Protein AF-A0A7C7YKY5-F1 (afdb_monomer_lite)

Secondary structure (DSSP, 8-state):
--HHHHHHHHHHHHHHHHHHHHHHHHHTSSPPP--HHHHHHHTT-S-HHHHHHHHHHHGGG--TTTHHHHHHHHHHHTTT--HHHHHHHHHHHHTT-HHHHHHHHHTS-HHHHHHHHHHHHHHHHTT-HHHHHHHHHT---HHHHHHHHHHHHHHHHHSS-HHHHHHHHHH-S-HHHHHHHHHHHHHHHHTT-HHHHHHHHHHS-TT-GGGHHHHHHHHHHHHHHHH-HHHHHHHHHHTTTSTTHHHHHHHHHHHHHHH-HHHHHHHHHTSPSSHHHHHHHHHHHHHHHHH-HHHHTT-

Structure (mmCIF, N/CA/C/O backbone):
data_AF-A0A7C7YKY5-F1
#
_entry.id   AF-A0A7C7YKY5-F1
#
loop_
_atom_site.group_PDB
_atom_site.id
_atom_site.type_symbol
_atom_site.label_atom_id
_atom_site.label_alt_id
_atom_site.label_comp_id
_atom_site.label_asym_id
_atom_site.label_entity_id
_atom_site.label_seq_id
_atom_site.pdbx_PDB_ins_code
_atom_site.Cartn_x
_atom_site.Cartn_y
_atom_site.Cartn_z
_atom_site.occupancy
_atom_site.B_iso_or_equiv
_atom_site.auth_seq_id
_atom_site.auth_comp_id
_atom_site.auth_asym_id
_atom_site.auth_atom_id
_atom_site.pdbx_PDB_model_num
ATOM 1 N N . MET A 1 1 ? 37.045 52.764 5.146 1.00 47.84 1 MET A N 1
ATOM 2 C CA . MET A 1 1 ? 35.995 52.468 4.146 1.00 47.84 1 MET A CA 1
ATOM 3 C C . MET A 1 1 ? 34.664 52.925 4.707 1.00 47.84 1 MET A C 1
ATOM 5 O O . MET A 1 1 ? 34.350 52.580 5.839 1.00 47.84 1 MET A O 1
ATOM 9 N N . THR A 1 2 ? 33.932 53.763 3.977 1.00 50.50 2 THR A N 1
ATOM 10 C CA . THR A 1 2 ? 32.627 54.274 4.424 1.00 50.50 2 THR A CA 1
ATOM 11 C C . THR A 1 2 ? 31.539 53.207 4.228 1.00 50.50 2 THR A C 1
ATOM 13 O O . THR A 1 2 ? 31.668 52.372 3.329 1.00 50.50 2 THR A O 1
ATOM 16 N N . PRO A 1 3 ? 30.443 53.221 5.011 1.00 50.12 3 PRO A N 1
ATOM 17 C CA . PRO A 1 3 ? 29.371 52.217 4.930 1.00 50.12 3 PRO A CA 1
ATOM 18 C C . PRO A 1 3 ? 28.739 52.063 3.531 1.00 50.12 3 PRO A C 1
ATOM 20 O O . PRO A 1 3 ? 28.222 50.999 3.202 1.00 50.12 3 PRO A O 1
ATOM 23 N N . ARG A 1 4 ? 28.861 53.070 2.652 1.00 47.34 4 ARG A N 1
ATOM 24 C CA . ARG A 1 4 ? 28.450 52.986 1.237 1.00 47.34 4 ARG A CA 1
ATOM 25 C C . ARG A 1 4 ? 29.333 52.080 0.366 1.00 47.34 4 ARG A C 1
ATOM 27 O O . ARG A 1 4 ? 28.832 51.529 -0.607 1.00 47.34 4 ARG A O 1
ATOM 34 N N . GLN A 1 5 ? 30.612 51.894 0.695 1.00 43.88 5 GLN A N 1
ATOM 35 C CA . GLN A 1 5 ? 31.524 51.040 -0.083 1.00 43.88 5 GLN A CA 1
ATOM 36 C C . GLN A 1 5 ? 31.338 49.544 0.220 1.00 43.88 5 GLN A C 1
ATOM 38 O O . GLN A 1 5 ? 31.562 48.713 -0.654 1.00 43.88 5 GLN A O 1
ATOM 43 N N . ILE A 1 6 ? 30.865 49.203 1.423 1.00 48.03 6 ILE A N 1
ATOM 44 C CA . ILE A 1 6 ? 30.578 47.817 1.829 1.00 48.03 6 ILE A CA 1
ATOM 45 C C . ILE A 1 6 ? 29.295 47.308 1.143 1.00 48.03 6 ILE A C 1
ATOM 47 O O . ILE A 1 6 ? 29.248 46.169 0.687 1.00 48.03 6 ILE A O 1
ATOM 51 N N . GLY A 1 7 ? 28.287 48.174 0.973 1.00 44.78 7 GLY A N 1
ATOM 52 C CA . GLY A 1 7 ? 27.031 47.824 0.297 1.00 44.78 7 GLY A CA 1
ATOM 53 C C . GLY A 1 7 ? 27.193 47.437 -1.181 1.00 44.78 7 GLY A C 1
ATOM 54 O O . GLY A 1 7 ? 26.570 46.477 -1.627 1.00 44.78 7 GLY A O 1
ATOM 55 N N . LEU A 1 8 ? 28.064 48.121 -1.935 1.00 45.78 8 LEU A N 1
ATOM 56 C CA . LEU A 1 8 ? 28.313 47.787 -3.348 1.00 45.78 8 LEU A CA 1
ATOM 57 C C . LEU A 1 8 ? 29.108 46.482 -3.534 1.00 45.78 8 LEU A C 1
ATOM 59 O O . LEU A 1 8 ? 28.855 45.752 -4.491 1.00 45.78 8 LEU A O 1
ATOM 63 N N . LEU A 1 9 ? 30.027 46.158 -2.617 1.00 44.66 9 LEU A N 1
ATOM 64 C CA . LEU A 1 9 ? 30.783 44.898 -2.646 1.00 44.66 9 LEU A CA 1
ATOM 65 C C . LEU A 1 9 ? 29.887 43.684 -2.350 1.00 44.66 9 LEU A C 1
ATOM 67 O O . LEU A 1 9 ? 30.021 42.655 -3.012 1.00 44.66 9 LEU A O 1
ATOM 71 N N . CYS A 1 10 ? 28.924 43.817 -1.431 1.00 42.47 10 CYS A N 1
ATOM 72 C CA . CYS A 1 10 ? 27.963 42.750 -1.137 1.00 42.47 10 CYS A CA 1
ATOM 73 C C . CYS A 1 10 ? 26.987 42.495 -2.300 1.00 42.47 10 CYS A C 1
ATOM 75 O O . CYS A 1 10 ? 26.696 41.341 -2.602 1.00 42.47 10 CYS A O 1
ATOM 77 N N . VAL A 1 11 ? 26.525 43.538 -3.002 1.00 47.88 11 VAL A N 1
ATOM 78 C CA . VAL A 1 11 ? 25.637 43.371 -4.171 1.00 47.88 11 VAL A CA 1
ATOM 79 C C . VAL A 1 11 ? 26.383 42.748 -5.361 1.00 47.88 11 VAL A C 1
ATOM 81 O O . VAL A 1 11 ? 25.837 41.871 -6.028 1.00 47.88 11 VAL A O 1
ATOM 84 N N . GLY A 1 12 ? 27.651 43.114 -5.591 1.00 44.03 12 GLY A N 1
ATOM 85 C CA . GLY A 1 12 ? 28.482 42.508 -6.641 1.00 44.03 12 GLY A CA 1
ATOM 86 C C . GLY A 1 12 ? 28.771 41.015 -6.421 1.00 44.03 12 GLY A C 1
ATOM 87 O O . GLY A 1 12 ? 28.686 40.227 -7.363 1.00 44.03 12 GLY A O 1
ATOM 88 N N . LEU A 1 13 ? 29.041 40.601 -5.177 1.00 42.09 13 LEU A N 1
ATOM 89 C CA . LEU A 1 13 ? 29.269 39.192 -4.818 1.00 42.09 13 LEU A CA 1
ATOM 90 C C . LEU A 1 13 ? 28.000 38.333 -4.934 1.00 42.09 13 LEU A C 1
ATOM 92 O O . LEU A 1 13 ? 28.078 37.188 -5.380 1.00 42.09 13 LEU A O 1
ATOM 96 N N . VAL A 1 14 ? 26.827 38.886 -4.605 1.00 46.75 14 VAL A N 1
ATOM 97 C CA . VAL A 1 14 ? 25.540 38.178 -4.732 1.00 46.75 14 VAL A CA 1
ATOM 98 C C . VAL A 1 14 ? 25.149 37.971 -6.201 1.00 46.75 14 VAL A C 1
ATOM 100 O O . VAL A 1 14 ? 24.659 36.901 -6.554 1.00 46.75 14 VAL A O 1
ATOM 103 N N . VAL A 1 15 ? 25.430 38.932 -7.090 1.00 48.56 15 VAL A N 1
ATOM 104 C CA . VAL A 1 15 ? 25.146 38.789 -8.532 1.00 48.56 15 VAL A CA 1
ATOM 105 C C . VAL A 1 15 ? 26.076 37.765 -9.196 1.00 48.56 15 VAL A C 1
ATOM 107 O O . VAL A 1 15 ? 25.621 36.979 -10.026 1.00 48.56 15 VAL A O 1
ATOM 110 N N . ILE A 1 16 ? 27.349 37.692 -8.788 1.00 48.78 16 ILE A N 1
ATOM 111 C CA . ILE A 1 16 ? 28.286 36.668 -9.283 1.00 48.78 16 ILE A CA 1
ATOM 112 C C . ILE A 1 16 ? 27.897 35.272 -8.768 1.00 48.78 16 ILE A C 1
ATOM 114 O O . ILE A 1 16 ? 27.934 34.315 -9.543 1.00 48.78 16 ILE A O 1
ATOM 118 N N . ALA A 1 17 ? 27.452 35.141 -7.513 1.00 50.72 17 ALA A N 1
ATOM 119 C CA . ALA A 1 17 ? 26.954 33.880 -6.949 1.00 50.72 17 ALA A CA 1
ATOM 120 C C . ALA A 1 17 ? 25.652 33.398 -7.623 1.00 50.72 17 ALA A C 1
ATOM 122 O O . ALA A 1 17 ? 25.467 32.202 -7.838 1.00 50.72 17 ALA A O 1
ATOM 123 N N . PHE A 1 18 ? 24.770 34.319 -8.024 1.00 47.19 18 PHE A N 1
ATOM 124 C CA . PHE A 1 18 ? 23.525 33.981 -8.720 1.00 47.19 18 PHE A CA 1
ATOM 125 C C . PHE A 1 18 ? 23.762 33.614 -10.194 1.00 47.19 18 PHE A C 1
ATOM 127 O O . PHE A 1 18 ? 23.184 32.650 -10.691 1.00 47.19 18 PHE A O 1
ATOM 134 N N . ALA A 1 19 ? 24.670 34.309 -10.886 1.00 50.22 19 ALA A N 1
ATOM 135 C CA . ALA A 1 19 ? 25.049 33.969 -12.258 1.00 50.22 19 ALA A CA 1
ATOM 136 C C . ALA A 1 19 ? 25.820 32.638 -12.332 1.00 50.22 19 ALA A C 1
ATOM 138 O O . ALA A 1 19 ? 25.545 31.816 -13.204 1.00 50.22 19 ALA A O 1
ATOM 139 N N . SER A 1 20 ? 26.727 32.375 -11.384 1.00 48.91 20 SER A N 1
ATOM 140 C CA . SER A 1 20 ? 27.408 31.076 -11.273 1.00 48.91 20 SER A CA 1
ATOM 141 C C . SER A 1 20 ? 26.457 29.958 -10.840 1.00 48.91 20 SER A C 1
ATOM 143 O O . SER A 1 20 ? 26.559 28.864 -11.381 1.00 48.91 20 SER A O 1
ATOM 145 N N . GLY A 1 21 ? 25.471 30.243 -9.981 1.00 44.09 21 GLY A N 1
ATOM 146 C CA . GLY A 1 21 ? 24.379 29.329 -9.628 1.00 44.09 21 GLY A CA 1
ATOM 147 C C . GLY A 1 21 ? 23.454 28.969 -10.798 1.00 44.09 21 GLY A C 1
ATOM 148 O O . GLY A 1 21 ? 23.009 27.832 -10.906 1.00 44.09 21 GLY A O 1
ATOM 149 N N . GLN A 1 22 ? 23.190 29.901 -11.719 1.00 49.78 22 GLN A N 1
ATOM 150 C CA . GLN A 1 22 ? 22.404 29.630 -12.931 1.00 49.78 22 GLN A CA 1
ATOM 151 C C . GLN A 1 22 ? 23.212 28.908 -14.019 1.00 49.78 22 GLN A C 1
ATOM 153 O O . GLN A 1 22 ? 22.650 28.099 -14.759 1.00 49.78 22 GLN A O 1
ATOM 158 N N . TYR A 1 23 ? 24.525 29.145 -14.101 1.00 41.28 23 TYR A N 1
ATOM 159 C CA . TYR A 1 23 ? 25.419 28.372 -14.967 1.00 41.28 23 TYR A CA 1
ATOM 160 C C . TYR A 1 23 ? 25.624 26.942 -14.453 1.00 41.28 23 TYR A C 1
ATOM 162 O O . TYR A 1 23 ? 25.563 26.005 -15.246 1.00 41.28 23 TYR A O 1
ATOM 170 N N . THR A 1 24 ? 25.782 26.738 -13.141 1.00 44.25 24 THR A N 1
ATOM 171 C CA . THR A 1 24 ? 25.827 25.392 -12.552 1.00 44.25 24 THR A CA 1
ATOM 172 C C . THR A 1 24 ? 24.470 24.697 -12.640 1.00 44.25 24 THR A C 1
ATOM 174 O O . THR A 1 24 ? 24.427 23.537 -13.031 1.00 44.25 24 THR A O 1
ATOM 177 N N . ALA A 1 25 ? 23.349 25.394 -12.422 1.00 41.09 25 ALA A N 1
ATOM 178 C CA . ALA A 1 25 ? 22.012 24.825 -12.620 1.00 41.09 25 ALA A CA 1
ATOM 179 C C . ALA A 1 25 ? 21.739 24.421 -14.083 1.00 41.09 25 ALA A C 1
ATOM 181 O O . ALA A 1 25 ? 21.104 23.395 -14.322 1.00 41.09 25 ALA A O 1
ATOM 182 N N . ARG A 1 26 ? 22.261 25.165 -15.071 1.00 38.22 26 ARG A N 1
ATOM 183 C CA . ARG A 1 26 ? 22.199 24.756 -16.486 1.00 38.22 26 ARG A CA 1
ATOM 184 C C . ARG A 1 26 ? 23.118 23.573 -16.801 1.00 38.22 26 ARG A C 1
ATOM 186 O O . ARG A 1 26 ? 22.707 22.701 -17.560 1.00 38.22 26 ARG A O 1
ATOM 193 N N . LEU A 1 27 ? 24.290 23.473 -16.174 1.00 38.59 27 LEU A N 1
ATOM 194 C CA . LEU A 1 27 ? 25.183 22.310 -16.307 1.00 38.59 27 LEU A CA 1
ATOM 195 C C . LEU A 1 27 ? 24.617 21.037 -15.651 1.00 38.59 27 LEU A C 1
ATOM 197 O O . LEU A 1 27 ? 24.873 19.942 -16.136 1.00 38.59 27 LEU A O 1
ATOM 201 N N . PHE A 1 28 ? 23.782 21.163 -14.615 1.00 42.22 28 PHE A N 1
ATOM 202 C CA . PHE A 1 28 ? 23.031 20.037 -14.041 1.00 42.22 28 PHE A CA 1
ATOM 203 C C . PHE A 1 28 ? 21.771 19.655 -14.840 1.00 42.22 28 PHE A C 1
ATOM 205 O O . PHE A 1 28 ? 21.169 18.617 -14.567 1.00 42.22 28 PHE A O 1
ATOM 212 N N . SER A 1 29 ? 21.372 20.462 -15.831 1.00 41.78 29 SER A N 1
ATOM 213 C CA . SER A 1 29 ? 20.190 20.207 -16.671 1.00 41.78 29 SER A CA 1
ATOM 214 C C . SER A 1 29 ? 20.484 19.465 -17.980 1.00 41.78 29 SER A C 1
ATOM 216 O O . SER A 1 29 ? 19.547 19.017 -18.635 1.00 41.78 29 SER A O 1
ATOM 218 N N . SER A 1 30 ? 21.757 19.252 -18.332 1.00 45.62 30 SER A N 1
ATOM 219 C CA . SER A 1 30 ? 22.151 18.270 -19.347 1.00 45.62 30 SER A CA 1
ATOM 220 C C . SER A 1 30 ? 22.815 17.086 -18.649 1.00 45.62 30 SER A C 1
ATOM 222 O O . SER A 1 30 ? 24.035 17.052 -18.488 1.00 45.62 30 SER A O 1
ATOM 224 N N . GLY A 1 31 ? 22.019 16.119 -18.185 1.00 57.34 31 GLY A N 1
ATOM 225 C CA . GLY A 1 31 ? 22.584 14.811 -17.856 1.00 57.34 31 GLY A CA 1
ATOM 226 C C . GLY A 1 31 ? 23.345 14.310 -19.082 1.00 57.34 31 GLY A C 1
ATOM 227 O O . GLY A 1 31 ? 22.834 14.420 -20.195 1.00 57.34 31 GLY A O 1
ATOM 228 N N . ALA A 1 32 ? 24.584 13.850 -18.908 1.00 66.75 32 ALA A N 1
ATOM 229 C CA . ALA A 1 32 ? 25.305 13.215 -20.002 1.00 66.75 32 ALA A CA 1
ATOM 230 C C . ALA A 1 32 ? 24.427 12.088 -20.569 1.00 66.75 32 ALA A C 1
ATOM 232 O O . ALA A 1 32 ? 23.878 11.299 -19.800 1.00 66.75 32 ALA A O 1
ATOM 233 N N . HIS A 1 33 ? 24.254 12.053 -21.892 1.00 86.44 33 HIS A N 1
ATOM 234 C CA . HIS A 1 33 ? 23.522 10.979 -22.554 1.00 86.44 33 HIS A CA 1
ATOM 235 C C . HIS A 1 33 ? 24.182 9.640 -22.203 1.00 86.44 33 HIS A C 1
ATOM 237 O O . HIS A 1 33 ? 25.350 9.425 -22.530 1.00 86.44 33 HIS A O 1
ATOM 243 N N . ILE A 1 34 ? 23.441 8.756 -21.532 1.00 93.06 34 ILE A N 1
ATOM 244 C CA . ILE A 1 34 ? 23.928 7.428 -21.155 1.00 93.06 34 ILE A CA 1
ATOM 245 C C . ILE A 1 34 ? 23.626 6.482 -22.311 1.00 93.06 34 ILE A C 1
ATOM 247 O O . ILE A 1 34 ? 22.467 6.199 -22.619 1.00 93.06 34 ILE A O 1
ATOM 251 N N . SER A 1 35 ? 24.675 5.968 -22.946 1.00 94.81 35 SER A N 1
ATOM 252 C CA . SER A 1 35 ? 24.519 4.998 -24.033 1.00 94.81 35 SER A CA 1
ATOM 253 C C . SER A 1 35 ? 23.990 3.654 -23.516 1.00 94.81 35 SER A C 1
ATOM 255 O O . SER A 1 35 ? 24.202 3.276 -22.362 1.00 94.81 35 SER A O 1
ATOM 257 N N . THR A 1 36 ? 23.358 2.860 -24.385 1.00 95.19 36 THR A N 1
ATOM 258 C CA . THR A 1 36 ? 22.908 1.510 -23.999 1.00 95.19 36 THR A CA 1
ATOM 259 C C . THR A 1 36 ? 24.073 0.584 -23.624 1.00 95.19 36 THR A C 1
ATOM 261 O O . THR A 1 36 ? 23.910 -0.308 -22.793 1.00 95.19 36 THR A O 1
ATOM 264 N N . GLU A 1 37 ? 25.261 0.799 -24.194 1.00 95.00 37 GLU A N 1
ATOM 265 C CA . GLU A 1 37 ? 26.474 0.054 -23.836 1.00 95.00 37 GLU A CA 1
ATOM 266 C C . GLU A 1 37 ? 26.945 0.380 -22.418 1.00 95.00 37 GLU A C 1
ATOM 268 O O . GLU A 1 37 ? 27.291 -0.521 -21.652 1.00 95.00 37 GLU A O 1
ATOM 273 N N . GLU A 1 38 ? 26.935 1.662 -22.055 1.00 95.31 38 GLU A N 1
ATOM 274 C CA . GLU A 1 38 ? 27.255 2.125 -20.708 1.00 95.31 38 GLU A CA 1
ATOM 275 C C . GLU A 1 38 ? 26.242 1.604 -19.689 1.00 95.31 38 GLU A C 1
ATOM 277 O O . GLU A 1 38 ? 26.637 1.025 -18.677 1.00 95.31 38 GLU A O 1
ATOM 282 N N . PHE A 1 39 ? 24.948 1.697 -20.006 1.00 96.94 39 PHE A N 1
ATOM 283 C CA . PHE A 1 39 ? 23.880 1.104 -19.207 1.00 96.94 39 PHE A CA 1
ATOM 284 C C . PHE A 1 39 ? 24.107 -0.398 -18.990 1.00 96.94 39 PHE A C 1
ATOM 286 O O . PHE A 1 39 ? 24.131 -0.867 -17.852 1.00 96.94 39 PHE A O 1
ATOM 293 N N . ALA A 1 40 ? 24.345 -1.161 -20.061 1.00 96.31 40 ALA A N 1
ATOM 294 C CA . ALA A 1 40 ? 24.571 -2.601 -19.973 1.00 96.31 40 ALA A CA 1
ATOM 295 C C . ALA A 1 40 ? 25.813 -2.951 -19.138 1.00 96.31 40 ALA A C 1
ATOM 297 O O . ALA A 1 40 ? 25.765 -3.898 -18.351 1.00 96.31 40 ALA A O 1
ATOM 298 N N . ARG A 1 41 ? 26.900 -2.177 -19.272 1.00 95.31 41 ARG A N 1
ATOM 299 C CA . ARG A 1 41 ? 28.127 -2.333 -18.479 1.00 95.31 41 ARG A CA 1
ATOM 300 C C . ARG A 1 41 ? 27.882 -2.043 -17.000 1.00 95.31 41 ARG A C 1
ATOM 302 O O . ARG A 1 41 ? 28.344 -2.802 -16.151 1.00 95.31 41 ARG A O 1
ATOM 309 N N . ALA A 1 42 ? 27.120 -0.996 -16.686 1.00 95.00 42 ALA A N 1
ATOM 310 C CA . ALA A 1 42 ? 26.779 -0.654 -15.310 1.00 95.00 42 ALA A CA 1
ATOM 311 C C . ALA A 1 42 ? 26.016 -1.792 -14.622 1.00 95.00 42 ALA A C 1
ATOM 313 O O . ALA A 1 42 ? 26.351 -2.144 -13.494 1.00 95.00 42 ALA A O 1
ATOM 314 N N . LEU A 1 43 ? 25.080 -2.460 -15.312 1.00 95.44 43 LEU A N 1
ATOM 315 C CA . LEU A 1 43 ? 24.350 -3.614 -14.759 1.00 95.44 43 LEU A CA 1
ATOM 316 C C . LEU A 1 43 ? 25.250 -4.809 -14.376 1.00 95.44 43 LEU A C 1
ATOM 318 O O . LEU A 1 43 ? 24.791 -5.721 -13.685 1.00 95.44 43 LEU A O 1
ATOM 322 N N . GLU A 1 44 ? 26.511 -4.841 -14.817 1.00 93.12 44 GLU A N 1
ATOM 323 C CA . GLU A 1 44 ? 27.497 -5.851 -14.409 1.00 93.12 44 GLU A CA 1
ATOM 324 C C . GLU A 1 44 ? 28.242 -5.480 -13.118 1.00 93.12 44 GLU A C 1
ATOM 326 O O . GLU A 1 44 ? 28.833 -6.353 -12.476 1.00 93.12 44 GLU A O 1
ATOM 331 N N . SER A 1 45 ? 28.194 -4.208 -12.713 1.00 91.38 45 SER A N 1
ATOM 332 C CA . SER A 1 45 ? 28.830 -3.715 -11.495 1.00 91.38 45 SER A CA 1
ATOM 333 C C . SER A 1 45 ? 28.198 -4.327 -10.246 1.00 91.38 45 SER A C 1
ATOM 335 O O . SER A 1 45 ? 26.981 -4.498 -10.153 1.00 91.38 45 SER A O 1
ATOM 337 N N . ARG A 1 46 ? 29.022 -4.617 -9.234 1.00 88.56 46 ARG A N 1
ATOM 338 C CA . ARG A 1 46 ? 28.543 -5.007 -7.896 1.00 88.56 46 ARG A CA 1
ATOM 339 C C . ARG A 1 46 ? 28.127 -3.807 -7.048 1.00 88.56 46 ARG A C 1
ATOM 341 O O . ARG A 1 46 ? 27.371 -3.994 -6.097 1.00 88.56 46 ARG A O 1
ATOM 348 N N . ASP A 1 47 ? 28.559 -2.604 -7.414 1.00 91.88 47 ASP A N 1
ATOM 349 C CA . ASP A 1 47 ? 28.172 -1.369 -6.741 1.00 91.88 47 ASP A CA 1
ATOM 350 C C . ASP A 1 47 ? 26.728 -0.999 -7.106 1.00 91.88 47 ASP A C 1
ATOM 352 O O . ASP A 1 47 ? 26.412 -0.708 -8.258 1.00 91.88 47 ASP A O 1
ATOM 356 N N . TRP A 1 48 ? 25.834 -1.062 -6.120 1.00 89.50 48 TRP A N 1
ATOM 357 C CA . TRP A 1 48 ? 24.415 -0.777 -6.314 1.00 89.50 48 TRP A CA 1
ATOM 358 C C . TRP A 1 48 ? 24.111 0.720 -6.413 1.00 89.50 48 TRP A C 1
ATOM 360 O O . TRP A 1 48 ? 23.105 1.084 -7.018 1.00 89.50 48 TRP A O 1
ATOM 370 N N . VAL A 1 49 ? 24.966 1.585 -5.857 1.00 91.50 49 VAL A N 1
ATOM 371 C CA . VAL A 1 49 ? 24.793 3.040 -5.938 1.00 91.50 49 VAL A CA 1
ATOM 372 C C . VAL A 1 49 ? 25.096 3.501 -7.358 1.00 91.50 49 VAL A C 1
ATOM 374 O O . VAL A 1 49 ? 24.294 4.219 -7.957 1.00 91.50 49 VAL A O 1
ATOM 377 N N . GLU A 1 50 ? 26.194 3.002 -7.927 1.00 90.94 50 GLU A N 1
ATOM 378 C CA . GLU A 1 50 ? 26.574 3.274 -9.314 1.00 90.94 50 GLU A CA 1
ATOM 379 C C . GLU A 1 50 ? 25.509 2.774 -10.297 1.00 90.94 50 GLU A C 1
ATOM 381 O O . GLU A 1 50 ? 25.051 3.514 -11.169 1.00 90.94 50 GLU A O 1
ATOM 386 N N . ARG A 1 51 ? 25.023 1.537 -10.110 1.00 94.44 51 ARG A N 1
ATOM 387 C CA . ARG A 1 51 ? 23.920 1.009 -10.925 1.00 94.44 51 ARG A CA 1
ATOM 388 C C . ARG A 1 51 ? 22.681 1.887 -10.845 1.00 94.44 51 ARG A C 1
ATOM 390 O O . ARG A 1 51 ? 22.113 2.213 -11.883 1.00 94.44 51 ARG A O 1
ATOM 397 N N . ALA A 1 52 ? 22.258 2.280 -9.645 1.00 92.31 52 ALA A N 1
ATOM 398 C CA . ALA A 1 52 ? 21.075 3.114 -9.471 1.00 92.31 52 ALA A CA 1
ATOM 399 C C . ALA A 1 52 ? 21.229 4.491 -10.143 1.00 92.31 52 ALA A C 1
ATOM 401 O O . ALA A 1 52 ? 20.272 4.967 -10.758 1.00 92.31 52 ALA A O 1
ATOM 402 N N . HIS A 1 53 ? 22.418 5.103 -10.080 1.00 92.69 53 HIS A N 1
ATOM 403 C CA . HIS A 1 53 ? 22.720 6.359 -10.769 1.00 92.69 53 HIS A CA 1
ATOM 404 C C . HIS A 1 53 ? 22.573 6.218 -12.290 1.00 92.69 53 HIS A C 1
ATOM 406 O O . HIS A 1 53 ? 21.791 6.952 -12.902 1.00 92.69 53 HIS A O 1
ATOM 412 N N . VAL A 1 54 ? 23.248 5.225 -12.880 1.00 95.69 54 VAL A N 1
ATOM 413 C CA . VAL A 1 54 ? 23.226 4.989 -14.330 1.00 95.69 54 VAL A CA 1
ATOM 414 C C . VAL A 1 54 ? 21.827 4.607 -14.810 1.00 95.69 54 VAL A C 1
ATOM 416 O O . VAL A 1 54 ? 21.344 5.159 -15.797 1.00 95.69 54 VAL A O 1
ATOM 419 N N . ILE A 1 55 ? 21.130 3.716 -14.093 1.00 96.06 55 ILE A N 1
ATOM 420 C CA . ILE A 1 55 ? 19.748 3.336 -14.418 1.00 96.06 55 ILE A CA 1
ATOM 421 C C . ILE A 1 55 ? 18.851 4.575 -14.401 1.00 96.06 55 ILE A C 1
ATOM 423 O O . ILE A 1 55 ? 18.126 4.797 -15.362 1.00 96.06 55 ILE A O 1
ATOM 427 N N . SER A 1 56 ? 18.911 5.399 -13.350 1.00 94.19 56 SER A N 1
ATOM 428 C CA . SER A 1 56 ? 18.075 6.600 -13.215 1.00 94.19 56 SER A CA 1
ATOM 429 C C . SER A 1 56 ? 18.316 7.627 -14.327 1.00 94.19 56 SER A C 1
ATOM 431 O O . SER A 1 56 ? 17.365 8.242 -14.811 1.00 94.19 56 SER A O 1
ATOM 433 N N . GLY A 1 57 ? 19.567 7.805 -14.762 1.00 95.25 57 GLY A N 1
ATOM 434 C CA . GLY A 1 57 ? 19.892 8.657 -15.907 1.00 95.25 57 GLY A CA 1
ATOM 435 C C . GLY A 1 57 ? 19.361 8.082 -17.220 1.00 95.25 57 GLY A C 1
ATOM 436 O O . GLY A 1 57 ? 18.628 8.763 -17.933 1.00 95.25 57 GLY A O 1
ATOM 437 N N . TYR A 1 58 ? 19.653 6.807 -17.490 1.00 96.88 58 TYR A N 1
ATOM 438 C CA . TYR A 1 58 ? 19.292 6.127 -18.734 1.00 96.88 58 TYR A CA 1
ATOM 439 C C . TYR A 1 58 ? 17.778 6.073 -18.950 1.00 96.88 58 TYR A C 1
ATOM 441 O O . TYR A 1 58 ? 17.269 6.400 -20.021 1.00 96.88 58 TYR A O 1
ATOM 449 N N . VAL A 1 59 ? 17.027 5.698 -17.910 1.00 96.62 59 VAL A N 1
ATOM 450 C CA . VAL A 1 59 ? 15.583 5.465 -18.024 1.00 96.62 59 VAL A CA 1
ATOM 451 C C . VAL A 1 59 ? 14.779 6.734 -18.306 1.00 96.62 59 VAL A C 1
ATOM 453 O O . VAL A 1 59 ? 13.632 6.628 -18.737 1.00 96.62 59 VAL A O 1
ATOM 456 N N . LYS A 1 60 ? 15.355 7.932 -18.122 1.00 94.50 60 LYS A N 1
ATOM 457 C CA . LYS A 1 60 ? 14.718 9.199 -18.520 1.00 94.50 60 LYS A CA 1
ATOM 458 C C . LYS A 1 60 ? 14.508 9.283 -20.030 1.00 94.50 60 LYS A C 1
ATOM 460 O O . LYS A 1 60 ? 13.455 9.765 -20.437 1.00 94.50 60 LYS A O 1
ATOM 465 N N . GLU A 1 61 ? 15.449 8.751 -20.808 1.00 94.62 61 GLU A N 1
ATOM 466 C CA . GLU A 1 61 ? 15.466 8.741 -22.279 1.00 94.62 61 GLU A CA 1
ATOM 467 C C . GLU A 1 61 ? 15.076 7.370 -22.866 1.00 94.62 61 GLU A C 1
ATOM 469 O O . GLU A 1 61 ? 15.235 7.123 -24.062 1.00 94.62 61 GLU A O 1
ATOM 474 N N . LEU A 1 62 ? 14.575 6.446 -22.037 1.00 96.94 62 LEU A N 1
ATOM 475 C CA . LEU A 1 62 ? 14.095 5.144 -22.499 1.00 96.94 62 LEU A CA 1
ATOM 476 C C . LEU A 1 62 ? 12.854 5.318 -23.385 1.00 96.94 62 LEU A C 1
ATOM 478 O O . LEU A 1 62 ? 11.851 5.887 -22.953 1.00 96.94 62 LEU A O 1
ATOM 482 N N . GLY A 1 63 ? 12.918 4.762 -24.591 1.00 96.75 63 GLY A N 1
ATOM 483 C CA . GLY A 1 63 ? 11.855 4.752 -25.586 1.00 96.75 63 GLY A CA 1
ATOM 484 C C . GLY A 1 63 ? 11.940 3.522 -26.500 1.00 96.75 63 GLY A C 1
ATOM 485 O O . GLY A 1 63 ? 12.776 2.642 -26.291 1.00 96.75 63 GLY A O 1
ATOM 486 N N . PRO A 1 64 ? 11.085 3.429 -27.531 1.00 97.25 64 PRO A N 1
ATOM 487 C CA . PRO A 1 64 ? 11.004 2.242 -28.387 1.00 97.25 64 PRO A CA 1
ATOM 488 C C . PRO A 1 64 ? 12.319 1.865 -29.087 1.00 97.25 64 PRO A C 1
ATOM 490 O O . PRO A 1 64 ? 12.573 0.684 -29.307 1.00 97.25 64 PRO A O 1
ATOM 493 N N . GLU A 1 65 ? 13.164 2.847 -29.415 1.00 95.56 65 GLU A N 1
ATOM 494 C CA . GLU A 1 65 ? 14.408 2.629 -30.165 1.00 95.56 65 GLU A CA 1
ATOM 495 C C . GLU A 1 65 ? 15.509 1.964 -29.326 1.00 95.56 65 GLU A C 1
ATOM 497 O O . GLU A 1 65 ? 16.191 1.053 -29.796 1.00 95.56 65 GLU A O 1
ATOM 502 N N . ASN A 1 66 ? 15.675 2.388 -28.070 1.00 96.62 66 ASN A N 1
ATOM 503 C CA . ASN A 1 66 ? 16.717 1.882 -27.172 1.00 96.62 66 ASN A CA 1
ATOM 504 C C . ASN A 1 66 ? 16.212 0.791 -26.206 1.00 96.62 66 ASN A C 1
ATOM 506 O O . ASN A 1 66 ? 17.024 0.097 -25.591 1.00 96.62 66 ASN A O 1
ATOM 510 N N . LEU A 1 67 ? 14.896 0.561 -26.127 1.00 98.25 67 LEU A N 1
ATOM 511 C CA . LEU A 1 67 ? 14.295 -0.477 -25.288 1.00 98.25 67 LEU A CA 1
ATOM 512 C C . LEU A 1 67 ? 14.796 -1.900 -25.598 1.00 98.25 67 LEU A C 1
ATOM 514 O O . LEU A 1 67 ? 15.143 -2.586 -24.636 1.00 98.25 67 LEU A O 1
ATOM 518 N N . PRO A 1 68 ? 14.855 -2.395 -26.855 1.00 98.19 68 PRO A N 1
ATOM 519 C CA . PRO A 1 68 ? 15.234 -3.787 -27.105 1.00 98.19 68 PRO A CA 1
ATOM 520 C C . PRO A 1 68 ? 16.615 -4.174 -26.541 1.00 98.19 68 PRO A C 1
ATOM 522 O O . PRO A 1 68 ? 16.688 -5.154 -25.789 1.00 98.19 68 PRO A O 1
ATOM 525 N N . PRO A 1 69 ? 17.708 -3.426 -26.810 1.00 97.56 69 PRO A N 1
ATOM 526 C CA . PRO A 1 69 ? 19.005 -3.744 -26.216 1.00 97.56 69 PRO A CA 1
ATOM 527 C C . PRO A 1 69 ? 19.044 -3.514 -24.694 1.00 97.56 69 PRO A C 1
ATOM 529 O O . PRO A 1 69 ? 19.693 -4.285 -23.982 1.00 97.56 69 PRO A O 1
ATOM 532 N N . ALA A 1 70 ? 18.312 -2.529 -24.162 1.00 97.94 70 ALA A N 1
ATOM 533 C CA . ALA A 1 70 ? 18.235 -2.297 -22.718 1.00 97.94 70 ALA A CA 1
ATOM 534 C C . ALA A 1 70 ? 17.525 -3.434 -21.973 1.00 97.94 70 ALA A C 1
ATOM 536 O O . ALA A 1 70 ? 18.014 -3.923 -20.952 1.00 97.94 70 ALA A O 1
ATOM 537 N N . LEU A 1 71 ? 16.391 -3.893 -22.507 1.00 98.19 71 LEU A N 1
ATOM 538 C CA . LEU A 1 71 ? 15.619 -5.004 -21.965 1.00 98.19 71 LEU A CA 1
ATOM 539 C C . LEU A 1 71 ? 16.461 -6.279 -21.942 1.00 98.19 71 LEU A C 1
ATOM 541 O O . LEU A 1 71 ? 16.486 -6.968 -20.925 1.00 98.19 71 LEU A O 1
ATOM 545 N N . ALA A 1 72 ? 17.208 -6.563 -23.013 1.00 97.88 72 ALA A N 1
ATOM 546 C CA . ALA A 1 72 ? 18.115 -7.708 -23.053 1.00 97.88 72 ALA A CA 1
ATOM 547 C C . ALA A 1 72 ? 19.175 -7.646 -21.932 1.00 97.88 72 ALA A C 1
ATOM 549 O O . ALA A 1 72 ? 19.444 -8.655 -21.268 1.00 97.88 72 ALA A O 1
ATOM 550 N N . ALA A 1 73 ? 19.743 -6.463 -21.672 1.00 97.44 73 ALA A N 1
ATOM 551 C CA . ALA A 1 73 ? 20.715 -6.258 -20.599 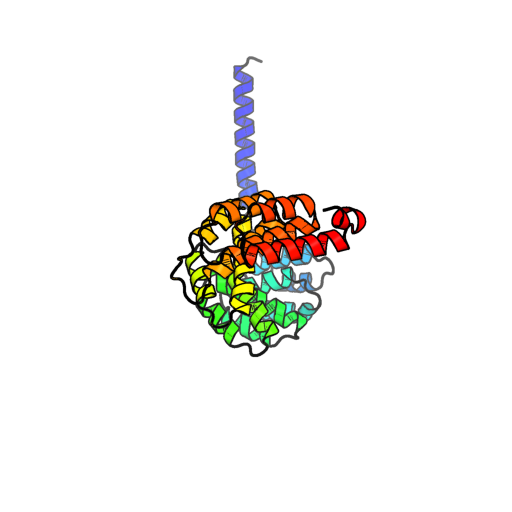1.00 97.44 73 ALA A CA 1
ATOM 552 C C . ALA A 1 73 ? 20.092 -6.447 -19.201 1.00 97.44 73 ALA A C 1
ATOM 554 O O . ALA A 1 73 ? 20.646 -7.174 -18.368 1.00 97.44 73 ALA A O 1
ATOM 555 N N . VAL A 1 74 ? 18.908 -5.867 -18.965 1.00 97.25 74 VAL A N 1
ATOM 556 C CA . VAL A 1 74 ? 18.143 -6.043 -17.719 1.00 97.25 74 VAL A CA 1
ATOM 557 C C . VAL A 1 74 ? 17.805 -7.508 -17.506 1.00 97.25 74 VAL A C 1
ATOM 559 O O . VAL A 1 74 ? 18.054 -8.045 -16.431 1.00 97.25 74 VAL A O 1
ATOM 562 N N . GLU A 1 75 ? 17.305 -8.203 -18.523 1.00 96.19 75 GLU A N 1
ATOM 563 C CA . GLU A 1 75 ? 16.923 -9.604 -18.401 1.00 96.19 75 GLU A CA 1
ATOM 564 C C . GLU A 1 75 ? 18.113 -10.495 -18.067 1.00 96.19 75 GLU A C 1
ATOM 566 O O . GLU A 1 75 ? 17.993 -11.363 -17.203 1.00 96.19 75 GLU A O 1
ATOM 571 N N . LYS A 1 76 ? 19.289 -10.251 -18.645 1.00 95.62 76 LYS A N 1
ATOM 572 C CA . LYS A 1 76 ? 20.512 -10.987 -18.295 1.00 95.62 76 LYS A CA 1
ATOM 573 C C . LYS A 1 76 ? 20.890 -10.841 -16.812 1.00 95.62 76 LYS A C 1
ATOM 575 O O . LYS A 1 76 ? 21.488 -11.756 -16.241 1.00 95.62 76 LYS A O 1
ATOM 580 N N . ARG A 1 77 ? 20.554 -9.713 -16.172 1.00 94.12 77 ARG A N 1
ATOM 581 C CA . ARG A 1 77 ? 20.985 -9.364 -14.802 1.00 94.12 77 ARG A CA 1
ATOM 582 C C . ARG A 1 77 ? 19.864 -9.339 -13.753 1.00 94.12 77 ARG A C 1
ATOM 584 O O . ARG A 1 77 ? 20.174 -9.331 -12.566 1.00 94.12 77 ARG A O 1
ATOM 591 N N . ARG A 1 78 ? 18.589 -9.436 -14.149 1.00 91.81 78 ARG A N 1
ATOM 592 C CA . ARG A 1 78 ? 17.378 -9.219 -13.323 1.00 91.81 78 ARG A CA 1
ATOM 593 C C . ARG A 1 78 ? 17.348 -9.915 -11.962 1.00 91.81 78 ARG A C 1
ATOM 595 O O . ARG A 1 78 ? 16.777 -9.378 -11.023 1.00 91.81 78 ARG A O 1
ATOM 602 N N . ARG A 1 79 ? 17.970 -11.094 -11.836 1.00 88.44 79 ARG A N 1
ATOM 603 C CA . ARG A 1 79 ? 18.051 -11.852 -10.573 1.00 88.44 79 ARG A CA 1
ATOM 604 C C . ARG A 1 79 ? 18.795 -11.086 -9.471 1.00 88.44 79 ARG A C 1
ATOM 606 O O . ARG A 1 79 ? 18.503 -11.285 -8.297 1.00 88.44 79 ARG A O 1
ATOM 613 N N . TRP A 1 80 ? 19.764 -10.259 -9.854 1.00 88.56 80 TRP A N 1
ATOM 614 C CA . TRP A 1 80 ? 20.638 -9.516 -8.943 1.00 88.56 80 TRP A CA 1
ATOM 615 C C . TRP A 1 80 ? 20.206 -8.065 -8.761 1.00 88.56 80 TRP A C 1
ATOM 617 O O . TRP A 1 80 ? 20.721 -7.393 -7.873 1.00 88.56 80 TRP A O 1
ATOM 627 N N . LEU A 1 81 ? 19.276 -7.593 -9.595 1.00 91.50 81 LEU A N 1
ATOM 628 C CA . LEU A 1 81 ? 18.772 -6.235 -9.504 1.00 91.50 81 LEU A CA 1
ATOM 629 C C . LEU A 1 81 ? 17.891 -6.078 -8.266 1.00 91.50 81 LEU A C 1
ATOM 631 O O . LEU A 1 81 ? 17.066 -6.939 -7.925 1.00 91.50 81 LEU A O 1
ATOM 635 N N . SER A 1 82 ? 18.077 -4.952 -7.590 1.00 91.38 82 SER A N 1
ATOM 636 C CA . SER A 1 82 ? 17.259 -4.548 -6.463 1.00 91.38 82 SER A CA 1
ATOM 637 C C . SER A 1 82 ? 15.819 -4.288 -6.914 1.00 91.38 82 SER A C 1
ATOM 639 O O . SER A 1 82 ? 15.499 -4.185 -8.103 1.00 91.38 82 SER A O 1
ATOM 641 N N . GLN A 1 83 ? 14.915 -4.194 -5.941 1.00 89.81 83 GLN A N 1
ATOM 642 C CA . GLN A 1 83 ? 13.534 -3.824 -6.230 1.00 89.81 83 GLN A CA 1
ATOM 643 C C . GLN A 1 83 ? 13.447 -2.434 -6.872 1.00 89.81 83 GLN A C 1
ATOM 645 O O . GLN A 1 83 ? 12.671 -2.267 -7.806 1.00 89.81 83 GLN A O 1
ATOM 650 N N . ASP A 1 84 ? 14.243 -1.466 -6.413 1.00 93.06 84 ASP A N 1
ATOM 651 C CA . ASP A 1 84 ? 14.219 -0.104 -6.948 1.00 93.06 84 ASP A CA 1
ATOM 652 C C . ASP A 1 84 ? 14.815 -0.006 -8.350 1.00 93.06 84 ASP A C 1
ATOM 654 O O . ASP A 1 84 ? 14.260 0.687 -9.195 1.00 93.06 84 ASP A O 1
ATOM 658 N N . GLU A 1 85 ? 15.878 -0.756 -8.640 1.00 95.06 85 GLU A N 1
ATOM 659 C CA . GLU A 1 85 ? 16.483 -0.809 -9.977 1.00 95.06 85 GLU A CA 1
ATOM 660 C C . GLU A 1 85 ? 15.491 -1.361 -11.013 1.00 95.06 85 GLU A C 1
ATOM 662 O O . GLU A 1 85 ? 15.278 -0.762 -12.069 1.00 95.06 85 GLU A O 1
ATOM 667 N N . LEU A 1 86 ? 14.816 -2.470 -10.682 1.00 95.06 86 LEU A N 1
ATOM 668 C CA . LEU A 1 86 ? 13.745 -3.017 -11.519 1.00 95.06 86 LEU A CA 1
ATOM 669 C C . LEU A 1 86 ? 12.549 -2.071 -11.617 1.00 95.06 86 LEU A C 1
ATOM 671 O O . LEU A 1 86 ? 11.961 -1.945 -12.690 1.00 95.06 86 LEU A O 1
ATOM 675 N N . ARG A 1 87 ? 12.190 -1.404 -10.515 1.00 95.12 87 ARG A N 1
ATOM 676 C CA . ARG A 1 87 ? 11.073 -0.458 -10.483 1.00 95.12 87 ARG A CA 1
ATOM 677 C C . ARG A 1 87 ? 11.320 0.740 -11.392 1.00 95.12 87 ARG A C 1
ATOM 679 O O . ARG A 1 87 ? 10.406 1.118 -12.116 1.00 95.12 87 ARG A O 1
ATOM 686 N N . LEU A 1 88 ? 12.532 1.295 -11.394 1.00 95.56 88 LEU A N 1
ATOM 687 C CA . LEU A 1 88 ? 12.916 2.399 -12.275 1.00 95.56 88 LEU A CA 1
ATOM 688 C C . LEU A 1 88 ? 12.795 2.004 -13.748 1.00 95.56 88 LEU A C 1
ATOM 690 O O . LEU A 1 88 ? 12.133 2.700 -14.513 1.00 95.56 88 LEU A O 1
ATOM 694 N N . PHE A 1 89 ? 13.378 0.867 -14.137 1.00 97.81 89 PHE A N 1
ATOM 695 C CA . PHE A 1 89 ? 13.351 0.421 -15.530 1.00 97.81 89 PHE A CA 1
ATOM 696 C C . PHE A 1 89 ? 11.935 0.080 -16.011 1.00 97.81 89 PHE A C 1
ATOM 698 O O . PHE A 1 89 ? 11.474 0.599 -17.027 1.00 97.81 89 PHE A O 1
ATOM 705 N N . MET A 1 90 ? 11.218 -0.762 -15.263 1.00 98.12 90 MET A N 1
ATOM 706 C CA . MET A 1 90 ? 9.879 -1.212 -15.652 1.00 98.12 90 MET A CA 1
ATOM 707 C C . MET A 1 90 ? 8.848 -0.085 -15.584 1.00 98.12 90 MET A C 1
ATOM 709 O O . MET A 1 90 ? 7.985 0.000 -16.454 1.00 98.12 90 MET A O 1
ATOM 713 N N . GLY A 1 91 ? 8.958 0.803 -14.592 1.00 95.94 91 GLY A N 1
ATOM 714 C CA . GLY A 1 91 ? 8.129 2.002 -14.508 1.00 95.94 91 GLY A CA 1
ATOM 715 C C . GLY A 1 91 ? 8.380 2.949 -15.681 1.00 95.94 91 GLY A C 1
ATOM 716 O O . GLY A 1 91 ? 7.430 3.484 -16.240 1.00 95.94 91 GLY A O 1
ATOM 717 N N . ALA A 1 92 ? 9.635 3.112 -16.112 1.00 96.69 92 ALA A N 1
ATOM 718 C CA . ALA A 1 92 ? 9.957 3.944 -17.266 1.00 96.69 92 ALA A CA 1
ATOM 719 C C . ALA A 1 92 ? 9.426 3.372 -18.584 1.00 96.69 92 ALA A C 1
ATOM 721 O O . ALA A 1 92 ? 8.888 4.142 -19.377 1.00 96.69 92 ALA A O 1
ATOM 722 N N . TRP A 1 93 ? 9.523 2.054 -18.791 1.00 98.06 93 TRP A N 1
ATOM 723 C CA . TRP A 1 93 ? 8.909 1.379 -19.939 1.00 98.06 93 TRP A CA 1
ATOM 724 C C . TRP A 1 93 ? 7.380 1.552 -19.929 1.00 98.06 93 TRP A C 1
ATOM 726 O O . TRP A 1 93 ? 6.777 1.903 -20.944 1.00 98.06 93 TRP A O 1
ATOM 736 N N . ALA A 1 94 ? 6.751 1.426 -18.757 1.00 97.56 94 ALA A N 1
ATOM 737 C CA . ALA A 1 94 ? 5.309 1.598 -18.614 1.00 97.56 94 ALA A CA 1
ATOM 738 C C . ALA A 1 94 ? 4.794 2.998 -18.997 1.00 97.56 94 ALA A C 1
ATOM 740 O O . ALA A 1 94 ? 3.615 3.129 -19.305 1.00 97.56 94 ALA A O 1
ATOM 741 N N . ARG A 1 95 ? 5.651 4.031 -19.032 1.00 95.06 95 ARG A N 1
ATOM 742 C CA . ARG A 1 95 ? 5.248 5.390 -19.442 1.00 95.06 95 ARG A CA 1
ATOM 743 C C . ARG A 1 95 ? 4.853 5.502 -20.914 1.00 95.06 95 ARG A C 1
ATOM 745 O O . ARG A 1 95 ? 4.151 6.447 -21.251 1.00 95.06 95 ARG A O 1
ATOM 752 N N . PHE A 1 96 ? 5.344 4.610 -21.777 1.00 96.50 96 PHE A N 1
ATOM 753 C CA . PHE A 1 96 ? 5.061 4.652 -23.218 1.00 96.50 96 PHE A CA 1
ATOM 754 C C . PHE A 1 96 ? 4.471 3.350 -23.769 1.00 96.50 96 PHE A C 1
ATOM 756 O O . PHE A 1 96 ? 3.798 3.391 -24.794 1.00 96.50 96 PHE A O 1
ATOM 763 N N . ASP A 1 97 ? 4.684 2.206 -23.110 1.00 98.00 97 ASP A N 1
ATOM 764 C CA . ASP A 1 97 ? 4.057 0.937 -23.496 1.00 98.00 97 ASP A CA 1
ATOM 765 C C . ASP A 1 97 ? 3.793 0.038 -22.268 1.00 98.00 97 ASP A C 1
ATOM 767 O O . ASP A 1 97 ? 4.486 -0.963 -22.038 1.00 98.00 97 ASP A O 1
ATOM 771 N N . PRO A 1 98 ? 2.791 0.382 -21.435 1.00 98.38 98 PRO A N 1
ATOM 772 C CA . PRO A 1 98 ? 2.493 -0.372 -20.220 1.00 98.38 98 PRO A CA 1
ATOM 773 C C . PRO A 1 98 ? 1.967 -1.780 -20.508 1.00 98.38 98 PRO A C 1
ATOM 775 O O . PRO A 1 98 ? 2.212 -2.698 -19.724 1.00 98.38 98 PRO A O 1
ATOM 778 N N . ARG A 1 99 ? 1.298 -1.992 -21.649 1.00 98.38 99 ARG A N 1
ATOM 779 C CA . ARG A 1 99 ? 0.766 -3.306 -22.034 1.00 98.38 99 ARG A CA 1
ATOM 780 C C . ARG A 1 99 ? 1.895 -4.283 -22.343 1.00 98.38 99 ARG A C 1
ATOM 782 O O . ARG A 1 99 ? 1.893 -5.385 -21.789 1.00 98.38 99 ARG A O 1
ATOM 789 N N . ALA A 1 100 ? 2.868 -3.892 -23.171 1.00 98.50 100 A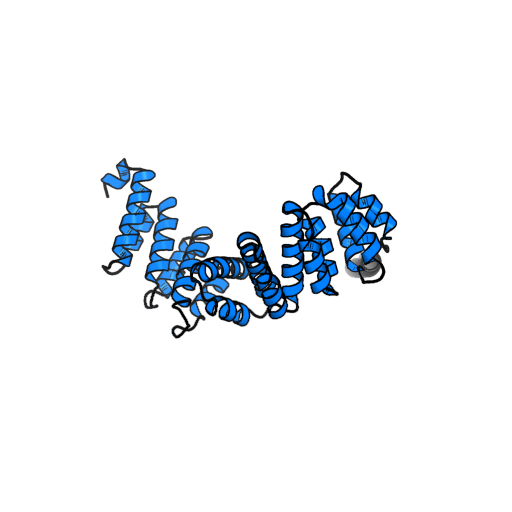LA A N 1
ATOM 790 C CA . ALA A 1 100 ? 4.007 -4.755 -23.474 1.00 98.50 100 ALA A CA 1
ATOM 791 C C . ALA A 1 100 ? 4.900 -4.965 -22.247 1.00 98.50 100 ALA A C 1
ATOM 793 O O . ALA A 1 100 ? 5.310 -6.098 -21.982 1.00 98.50 100 ALA A O 1
ATOM 794 N N . ALA A 1 101 ? 5.142 -3.912 -21.456 1.00 98.50 101 ALA A N 1
ATOM 795 C CA . ALA A 1 101 ? 5.911 -4.013 -20.218 1.00 98.50 101 ALA A CA 1
ATOM 796 C C . ALA A 1 101 ? 5.273 -5.014 -19.239 1.00 98.50 101 ALA A C 1
ATOM 798 O O . ALA A 1 101 ? 5.957 -5.884 -18.687 1.00 98.50 101 ALA A O 1
ATOM 799 N N . PHE A 1 102 ? 3.950 -4.934 -19.060 1.00 98.62 102 PHE A N 1
ATOM 800 C CA . PHE A 1 102 ? 3.205 -5.829 -18.180 1.00 98.62 102 PHE A CA 1
ATOM 801 C C . PHE A 1 102 ? 3.265 -7.266 -18.696 1.00 98.62 102 PHE A C 1
ATOM 803 O O . PHE A 1 102 ? 3.727 -8.151 -17.975 1.00 98.62 102 PHE A O 1
ATOM 810 N N . ALA A 1 103 ? 2.902 -7.488 -19.963 1.00 98.31 103 ALA A N 1
ATOM 811 C CA . ALA A 1 103 ? 2.933 -8.808 -20.585 1.00 98.31 103 ALA A CA 1
ATOM 812 C C . ALA A 1 103 ? 4.323 -9.450 -20.489 1.00 98.31 103 ALA A C 1
ATOM 814 O O . ALA A 1 103 ? 4.442 -10.620 -20.123 1.00 98.31 103 ALA A O 1
ATOM 815 N N . ARG A 1 104 ? 5.391 -8.681 -20.736 1.00 98.19 104 ARG A N 1
ATOM 816 C CA . ARG A 1 104 ? 6.759 -9.189 -20.625 1.00 98.19 104 ARG A CA 1
ATOM 817 C C . ARG A 1 104 ? 7.113 -9.563 -19.193 1.00 98.19 104 ARG A C 1
ATOM 819 O O . ARG A 1 104 ? 7.662 -10.643 -18.980 1.00 98.19 104 ARG A O 1
ATOM 826 N N . SER A 1 105 ? 6.765 -8.726 -18.216 1.00 97.62 105 SER A N 1
ATOM 827 C CA . SER A 1 105 ? 7.043 -9.001 -16.802 1.00 97.62 105 SER A CA 1
ATOM 828 C C . SER A 1 105 ? 6.415 -10.311 -16.315 1.00 97.62 105 SER A C 1
ATOM 830 O O . SER A 1 105 ? 7.033 -11.025 -15.526 1.00 97.62 105 SER A O 1
ATOM 832 N N . LEU A 1 106 ? 5.241 -10.681 -16.844 1.00 97.56 106 LEU A N 1
ATOM 833 C CA . LEU A 1 106 ? 4.553 -11.931 -16.508 1.00 97.56 106 LEU A CA 1
ATOM 834 C C . LEU A 1 106 ? 5.286 -13.185 -17.011 1.00 97.56 106 LEU A C 1
ATOM 836 O O . LEU A 1 106 ? 5.082 -14.264 -16.462 1.00 97.56 106 LEU A O 1
ATOM 840 N N . THR A 1 107 ? 6.174 -13.050 -18.003 1.00 96.94 107 THR A N 1
ATOM 841 C CA . THR A 1 107 ? 6.999 -14.161 -18.521 1.00 96.94 107 THR A CA 1
ATOM 842 C C . THR A 1 107 ? 8.255 -14.432 -17.689 1.00 96.94 107 THR A C 1
ATOM 844 O O . THR A 1 107 ? 8.966 -15.411 -17.924 1.00 96.94 107 THR A O 1
ATOM 847 N N . TRP A 1 108 ? 8.575 -13.560 -16.731 1.00 95.81 108 TRP A N 1
ATOM 848 C CA . TRP A 1 108 ? 9.752 -13.719 -15.885 1.00 95.81 108 TRP A CA 1
ATOM 849 C C . TRP A 1 108 ? 9.522 -14.749 -14.760 1.00 95.81 108 TRP A C 1
ATOM 851 O O . TRP A 1 108 ? 8.383 -15.043 -14.408 1.00 95.81 108 TRP A O 1
ATOM 861 N N . PRO A 1 109 ? 10.593 -15.280 -14.136 1.00 93.50 109 PRO A N 1
ATOM 862 C CA . PRO A 1 109 ? 10.474 -16.105 -12.930 1.00 93.50 109 PRO A CA 1
ATOM 863 C C . PRO A 1 109 ? 9.837 -15.339 -11.760 1.00 93.50 109 PRO A C 1
ATOM 865 O O . PRO A 1 109 ? 10.100 -14.143 -11.615 1.00 93.50 109 PRO A O 1
ATOM 868 N N . ASP A 1 110 ? 9.105 -16.028 -10.879 1.00 87.19 110 ASP A N 1
ATOM 869 C CA . ASP A 1 110 ? 8.234 -15.455 -9.830 1.00 87.19 110 ASP A CA 1
ATOM 870 C C . ASP A 1 110 ? 8.820 -14.261 -9.056 1.00 87.19 110 ASP A C 1
ATOM 872 O O . ASP A 1 110 ? 8.197 -13.202 -8.959 1.00 87.19 110 ASP A O 1
ATOM 876 N N . HIS A 1 111 ? 10.048 -14.389 -8.543 1.00 83.50 111 HIS A N 1
ATOM 877 C CA . HIS A 1 111 ? 10.692 -13.341 -7.738 1.00 83.50 111 HIS A CA 1
ATOM 878 C C . HIS A 1 111 ? 10.934 -12.031 -8.511 1.00 83.50 111 HIS A C 1
ATOM 880 O O . HIS A 1 111 ? 10.918 -10.953 -7.918 1.00 83.50 111 HIS A O 1
ATOM 886 N N . THR A 1 112 ? 11.157 -12.111 -9.825 1.00 93.50 112 THR A N 1
ATOM 887 C CA . THR A 1 112 ? 11.278 -10.949 -10.723 1.00 93.50 112 THR A CA 1
ATOM 888 C C . THR A 1 112 ? 9.952 -10.569 -11.366 1.00 93.50 112 THR A C 1
ATOM 890 O O . THR A 1 112 ? 9.711 -9.384 -11.579 1.00 93.50 112 THR A O 1
ATOM 893 N N . ARG A 1 113 ? 9.079 -11.551 -11.615 1.00 95.38 113 ARG A N 1
ATOM 894 C CA . ARG A 1 113 ? 7.735 -11.387 -12.174 1.00 95.38 113 ARG A CA 1
ATOM 895 C C . ARG A 1 113 ? 6.921 -10.425 -11.332 1.00 95.38 113 ARG A C 1
ATOM 897 O O . ARG A 1 113 ? 6.463 -9.403 -11.826 1.00 95.38 113 ARG A O 1
ATOM 904 N N . ASN A 1 114 ? 6.819 -10.718 -10.037 1.00 95.25 114 ASN A N 1
ATOM 905 C CA . ASN A 1 114 ? 5.994 -9.947 -9.119 1.00 95.25 114 ASN A CA 1
ATOM 906 C C . ASN A 1 114 ? 6.510 -8.507 -8.986 1.00 95.25 114 ASN A C 1
ATOM 908 O O . ASN A 1 114 ? 5.714 -7.576 -9.004 1.00 95.25 114 ASN A O 1
ATOM 912 N N . LYS A 1 115 ? 7.836 -8.310 -8.918 1.00 94.25 115 LYS A N 1
ATOM 913 C CA . LYS A 1 115 ? 8.458 -6.975 -8.849 1.00 94.25 115 LYS A CA 1
ATOM 914 C C . LYS A 1 115 ? 8.239 -6.169 -10.129 1.00 94.25 115 LYS A C 1
ATOM 916 O O . LYS A 1 115 ? 7.862 -5.005 -10.052 1.00 94.25 115 LYS A O 1
ATOM 921 N N . GLY A 1 116 ? 8.469 -6.787 -11.289 1.00 96.44 116 GLY A N 1
ATOM 922 C CA . GLY A 1 116 ? 8.299 -6.141 -12.587 1.00 96.44 116 GLY A CA 1
ATOM 923 C C . GLY A 1 116 ? 6.843 -5.767 -12.843 1.00 96.44 116 GLY A C 1
ATOM 924 O O . GLY A 1 116 ? 6.557 -4.607 -13.114 1.00 96.44 116 GLY A O 1
ATOM 925 N N . ALA A 1 117 ? 5.920 -6.712 -12.655 1.00 98.00 117 ALA A N 1
ATOM 926 C CA . ALA A 1 117 ? 4.488 -6.483 -12.826 1.00 98.00 117 ALA A CA 1
ATOM 927 C C . ALA A 1 117 ? 3.965 -5.403 -11.864 1.00 98.00 117 ALA A C 1
ATOM 929 O O . ALA A 1 117 ? 3.233 -4.510 -12.281 1.00 98.00 117 ALA A O 1
ATOM 930 N N . ALA A 1 118 ? 4.399 -5.432 -10.597 1.00 97.25 118 ALA A N 1
ATOM 931 C CA . ALA A 1 118 ? 4.072 -4.410 -9.603 1.00 97.25 118 ALA A CA 1
ATOM 932 C C . ALA A 1 118 ? 4.559 -3.011 -10.013 1.00 97.25 118 ALA A C 1
ATOM 934 O O . ALA A 1 118 ? 3.825 -2.038 -9.853 1.00 97.25 118 ALA A O 1
ATOM 935 N N . ALA A 1 119 ? 5.779 -2.905 -10.544 1.00 97.44 119 ALA A N 1
ATOM 936 C CA . ALA A 1 119 ? 6.329 -1.640 -11.023 1.00 97.44 119 ALA A CA 1
ATOM 937 C C . ALA A 1 119 ? 5.570 -1.098 -12.241 1.00 97.44 119 ALA A C 1
ATOM 939 O O . ALA A 1 119 ? 5.292 0.098 -12.296 1.00 97.44 119 ALA A O 1
ATOM 940 N N . VAL A 1 120 ? 5.200 -1.976 -13.181 1.00 98.56 120 VAL A N 1
ATOM 941 C CA . VAL A 1 120 ? 4.399 -1.591 -14.349 1.00 98.56 120 VAL A CA 1
ATOM 942 C C . VAL A 1 120 ? 3.015 -1.118 -13.927 1.00 98.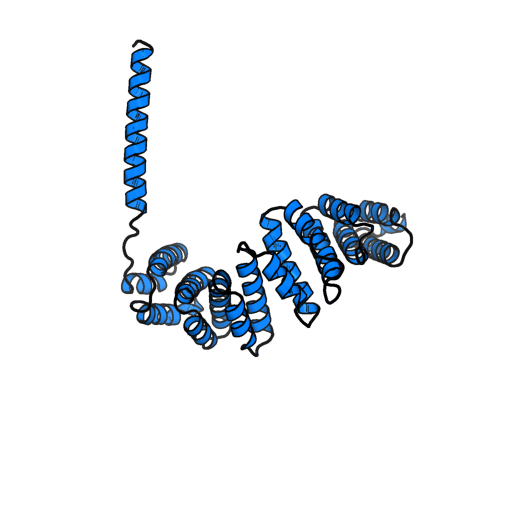56 120 VAL A C 1
ATOM 944 O O . VAL A 1 120 ? 2.614 -0.042 -14.345 1.00 98.56 120 VAL A O 1
ATOM 947 N N . ILE A 1 121 ? 2.304 -1.866 -13.074 1.00 98.44 121 ILE A N 1
ATOM 948 C CA . ILE A 1 121 ? 0.964 -1.473 -12.611 1.00 98.44 121 ILE A CA 1
ATOM 949 C C . ILE A 1 121 ? 1.001 -0.154 -11.845 1.00 98.44 121 ILE A C 1
ATOM 951 O O . ILE A 1 121 ? 0.131 0.681 -12.060 1.00 98.44 121 ILE A O 1
ATOM 955 N N . TYR A 1 122 ? 2.016 0.066 -11.005 1.00 96.88 122 TYR A N 1
ATOM 956 C CA . TYR A 1 122 ? 2.177 1.348 -10.323 1.00 96.88 122 TYR A CA 1
ATOM 957 C C . TYR A 1 122 ? 2.354 2.496 -11.332 1.00 96.88 122 TYR A C 1
ATOM 959 O O . TYR A 1 122 ? 1.635 3.484 -11.264 1.00 96.88 122 TYR A O 1
ATOM 967 N N . GLY A 1 123 ? 3.264 2.357 -12.304 1.00 94.62 123 GLY A N 1
ATOM 968 C CA . GLY A 1 123 ? 3.487 3.384 -13.329 1.00 94.62 123 GLY A CA 1
ATOM 969 C C . GLY A 1 123 ? 2.280 3.613 -14.244 1.00 94.62 123 GLY A C 1
ATOM 970 O O . GLY A 1 123 ? 1.967 4.753 -14.573 1.00 94.62 123 GLY A O 1
ATOM 971 N N . TRP A 1 124 ? 1.579 2.542 -14.615 1.00 97.31 124 TRP A N 1
ATOM 972 C CA . TRP A 1 124 ? 0.382 2.599 -15.451 1.00 97.31 124 TRP A CA 1
ATOM 973 C C . TRP A 1 124 ? -0.769 3.290 -14.717 1.00 97.31 124 TRP A C 1
ATOM 975 O O . TRP A 1 124 ? -1.393 4.187 -15.272 1.00 97.31 124 TRP A O 1
ATOM 985 N N . ALA A 1 125 ? -0.997 2.955 -13.445 1.00 96.50 125 ALA A N 1
ATOM 986 C CA . ALA A 1 125 ? -2.080 3.530 -12.653 1.00 96.50 125 ALA A CA 1
ATOM 987 C C . ALA A 1 125 ? -1.902 5.027 -12.340 1.00 96.50 125 ALA A C 1
ATOM 989 O O . ALA A 1 125 ? -2.892 5.694 -12.064 1.00 96.50 125 ALA A O 1
ATOM 990 N N . LEU A 1 126 ? -0.680 5.572 -12.427 1.00 92.75 126 LEU A N 1
ATOM 991 C CA . LEU A 1 126 ? -0.455 7.024 -12.355 1.00 92.75 126 LEU A CA 1
ATOM 992 C C . LEU A 1 126 ? -1.065 7.784 -13.546 1.00 92.75 126 LEU A C 1
ATOM 994 O O . LEU A 1 126 ? -1.276 8.988 -13.445 1.00 92.75 126 LEU A O 1
ATOM 998 N N . GLN A 1 127 ? -1.297 7.110 -14.676 1.00 91.88 127 GLN A N 1
ATOM 999 C CA . GLN A 1 127 ? -1.838 7.711 -15.901 1.00 91.88 127 GLN A CA 1
ATOM 1000 C C . GLN A 1 127 ? -3.259 7.226 -16.202 1.00 91.88 127 GLN A C 1
ATOM 1002 O O . GLN A 1 127 ? -4.112 8.017 -16.587 1.00 91.88 127 GLN A O 1
ATOM 1007 N N . ASP A 1 128 ? -3.497 5.923 -16.048 1.00 95.06 128 ASP A N 1
ATOM 1008 C CA . ASP A 1 128 ? -4.744 5.245 -16.396 1.00 95.06 128 ASP A CA 1
ATOM 1009 C C . ASP A 1 128 ? -5.012 4.104 -15.389 1.00 95.06 128 ASP A C 1
ATOM 1011 O O . ASP A 1 128 ? -4.637 2.943 -15.618 1.00 95.06 128 ASP A O 1
ATOM 1015 N N . PRO A 1 129 ? -5.607 4.425 -14.223 1.00 95.38 129 PRO A N 1
ATOM 1016 C CA . PRO A 1 129 ? -5.912 3.436 -13.193 1.00 95.38 129 PRO A CA 1
ATOM 1017 C C . PRO A 1 129 ? -6.952 2.407 -13.649 1.00 95.38 129 PRO A C 1
ATOM 1019 O O . PRO A 1 129 ? -6.888 1.256 -13.218 1.00 95.38 129 PRO A O 1
ATOM 1022 N N . GLU A 1 130 ? -7.874 2.758 -14.547 1.00 94.38 130 GLU A N 1
ATOM 1023 C CA . GLU A 1 130 ? -8.884 1.821 -15.050 1.00 94.38 130 GLU A CA 1
ATOM 1024 C C . GLU A 1 130 ? -8.249 0.728 -15.916 1.00 94.38 130 GLU A C 1
ATOM 1026 O O . GLU A 1 130 ? -8.488 -0.467 -15.700 1.00 94.38 130 GLU A O 1
ATOM 1031 N N . ALA A 1 131 ? -7.376 1.101 -16.855 1.00 97.19 131 ALA A N 1
ATOM 1032 C CA . ALA A 1 131 ? -6.675 0.127 -17.682 1.00 97.19 131 ALA A CA 1
ATOM 1033 C C . ALA A 1 131 ? -5.676 -0.711 -16.868 1.00 97.19 131 ALA A C 1
ATOM 1035 O O . ALA A 1 131 ? -5.554 -1.918 -17.105 1.00 97.19 131 ALA A O 1
ATOM 1036 N N . ALA A 1 132 ? -5.014 -0.114 -15.871 1.00 97.81 132 ALA A N 1
ATOM 1037 C CA . ALA A 1 132 ? -4.164 -0.846 -14.936 1.00 97.81 132 ALA A CA 1
ATOM 1038 C C . ALA A 1 132 ? -4.973 -1.856 -14.095 1.00 97.81 132 ALA A C 1
ATOM 1040 O O . ALA A 1 132 ? -4.533 -2.994 -13.906 1.00 97.81 132 ALA A O 1
ATOM 1041 N N . HIS A 1 133 ? -6.183 -1.497 -13.649 1.00 96.19 133 HIS A N 1
ATOM 1042 C CA . HIS A 1 133 ? -7.088 -2.417 -12.956 1.00 96.19 133 HIS A CA 1
ATOM 1043 C C . HIS A 1 133 ? -7.479 -3.586 -13.860 1.00 96.19 133 HIS A C 1
ATOM 1045 O O . HIS A 1 133 ? -7.341 -4.746 -13.462 1.00 96.19 133 HIS A O 1
ATOM 1051 N N . ALA A 1 134 ? -7.903 -3.294 -15.092 1.00 97.38 134 ALA A N 1
ATOM 1052 C CA . ALA A 1 134 ? -8.268 -4.316 -16.065 1.00 97.38 134 ALA A CA 1
ATOM 1053 C C . ALA A 1 134 ? -7.104 -5.285 -16.331 1.00 97.38 134 ALA A C 1
ATOM 1055 O O . ALA A 1 134 ? -7.311 -6.495 -16.385 1.00 97.38 134 ALA A O 1
ATOM 1056 N N . ALA A 1 135 ? -5.870 -4.782 -16.425 1.00 98.25 135 ALA A N 1
ATOM 1057 C CA . ALA A 1 135 ? -4.685 -5.619 -16.582 1.00 98.25 135 ALA A CA 1
ATOM 1058 C C . ALA A 1 135 ? -4.416 -6.500 -15.353 1.00 98.25 135 ALA A C 1
ATOM 1060 O O . ALA A 1 135 ? -4.182 -7.700 -15.504 1.00 98.25 135 ALA A O 1
ATOM 1061 N N . ALA A 1 136 ? -4.503 -5.951 -14.138 1.00 97.62 136 ALA A N 1
ATOM 1062 C CA . ALA A 1 136 ? -4.342 -6.720 -12.903 1.00 97.62 136 ALA A CA 1
ATOM 1063 C C . ALA A 1 136 ? -5.382 -7.852 -12.777 1.00 97.62 136 ALA A C 1
ATOM 1065 O O . ALA A 1 136 ? -5.045 -8.953 -12.339 1.00 97.62 136 ALA A O 1
ATOM 1066 N N . GLN A 1 137 ? -6.620 -7.617 -13.223 1.00 95.94 137 GLN A N 1
ATOM 1067 C CA . GLN A 1 137 ? -7.700 -8.614 -13.237 1.00 95.94 137 GLN A CA 1
ATOM 1068 C C . GLN A 1 137 ? -7.405 -9.817 -14.153 1.00 95.94 137 GLN A C 1
ATOM 1070 O O . GLN A 1 137 ? -7.922 -10.903 -13.909 1.00 95.94 137 GLN A O 1
ATOM 1075 N N . THR A 1 138 ? -6.536 -9.674 -15.163 1.00 96.88 138 THR A N 1
ATOM 1076 C CA . THR A 1 138 ? -6.161 -10.794 -16.056 1.00 96.88 138 THR A CA 1
ATOM 1077 C C . THR A 1 138 ? -5.273 -11.848 -15.389 1.00 96.88 138 THR A C 1
ATOM 1079 O O . THR A 1 138 ? -5.095 -12.943 -15.924 1.00 96.88 138 THR A O 1
ATOM 1082 N N . VAL A 1 139 ? -4.701 -11.540 -14.221 1.00 97.19 139 VAL A N 1
ATOM 1083 C CA . VAL A 1 139 ? -3.790 -12.436 -13.508 1.00 97.19 139 VAL A CA 1
ATOM 1084 C C . VAL A 1 139 ? -4.579 -13.452 -12.682 1.00 97.19 139 VAL A C 1
ATOM 1086 O O . VAL A 1 139 ? -5.264 -13.086 -11.732 1.00 97.19 139 VAL A O 1
ATOM 1089 N N . ALA A 1 140 ? -4.432 -14.739 -13.011 1.00 95.44 140 ALA A N 1
ATOM 1090 C CA . ALA A 1 140 ? -5.103 -15.837 -12.306 1.00 95.44 140 ALA A CA 1
ATOM 1091 C C . ALA A 1 140 ? -4.503 -16.151 -10.919 1.00 95.44 140 ALA A C 1
ATOM 1093 O O . ALA A 1 140 ? -5.209 -16.625 -10.031 1.00 95.44 140 ALA A O 1
ATOM 1094 N N . ASP A 1 141 ? -3.205 -15.897 -10.721 1.00 95.56 141 ASP A N 1
ATOM 1095 C CA . ASP A 1 141 ? -2.542 -16.037 -9.418 1.00 95.56 141 ASP A CA 1
ATOM 1096 C C . ASP A 1 141 ? -3.104 -14.989 -8.448 1.00 95.56 141 ASP A C 1
ATOM 1098 O O . ASP A 1 141 ? -2.816 -13.797 -8.569 1.00 95.56 141 ASP A O 1
ATOM 1102 N N . SER A 1 142 ? -3.905 -15.433 -7.476 1.00 94.31 142 SER A N 1
ATOM 1103 C CA . SER A 1 142 ? -4.598 -14.544 -6.538 1.00 94.31 142 SER A CA 1
ATOM 1104 C C . SER A 1 142 ? -3.647 -13.722 -5.663 1.00 94.31 142 SER A C 1
ATOM 1106 O O . SER A 1 142 ? -3.981 -12.598 -5.290 1.00 94.31 142 SER A O 1
ATOM 1108 N N . ASN A 1 143 ? -2.453 -14.240 -5.348 1.00 95.00 143 ASN A N 1
ATOM 1109 C CA . ASN A 1 143 ? -1.474 -13.513 -4.537 1.00 95.00 143 ASN A CA 1
ATOM 1110 C C . ASN A 1 143 ? -0.827 -12.391 -5.347 1.00 95.00 143 ASN A C 1
ATOM 1112 O O . ASN A 1 143 ? -0.680 -11.271 -4.853 1.00 95.00 143 ASN A O 1
ATOM 1116 N N . LEU A 1 144 ? -0.458 -12.677 -6.599 1.00 96.38 144 LEU A N 1
ATOM 1117 C CA . LEU A 1 144 ? 0.043 -11.648 -7.500 1.00 96.38 144 LEU A CA 1
ATOM 1118 C C . LEU A 1 144 ? -1.052 -10.624 -7.803 1.00 96.38 144 LEU A C 1
ATOM 1120 O O . LEU A 1 144 ? -0.794 -9.434 -7.676 1.00 96.38 144 LEU A O 1
ATOM 1124 N N . GLN A 1 145 ? -2.274 -11.052 -8.119 1.00 96.81 145 GLN A N 1
ATOM 1125 C CA . GLN A 1 145 ? -3.394 -10.141 -8.357 1.00 96.81 145 GLN A CA 1
ATOM 1126 C C . GLN A 1 145 ? -3.613 -9.196 -7.165 1.00 96.81 145 GLN A C 1
ATOM 1128 O O . GLN A 1 145 ? -3.687 -7.984 -7.358 1.00 96.81 145 GLN A O 1
ATOM 1133 N N . ALA A 1 146 ? -3.631 -9.715 -5.932 1.00 95.88 146 ALA A N 1
ATOM 1134 C CA . ALA A 1 146 ? -3.744 -8.888 -4.732 1.00 95.88 146 ALA A CA 1
ATOM 1135 C C . ALA A 1 146 ? -2.599 -7.866 -4.620 1.00 95.88 146 ALA A C 1
ATOM 1137 O O . ALA A 1 146 ? -2.861 -6.687 -4.390 1.00 95.88 146 ALA A O 1
ATOM 1138 N N . LEU A 1 147 ? -1.350 -8.285 -4.858 1.00 96.31 147 LEU A N 1
ATOM 1139 C CA . LEU A 1 147 ? -0.194 -7.383 -4.880 1.00 96.31 147 LEU A CA 1
ATOM 1140 C C . LEU A 1 147 ? -0.348 -6.270 -5.929 1.00 96.31 147 LEU A C 1
ATOM 1142 O O . LEU A 1 147 ? -0.009 -5.121 -5.648 1.00 96.31 147 LEU A O 1
ATOM 1146 N N . LEU A 1 148 ? -0.831 -6.595 -7.131 1.00 98.00 148 LEU A N 1
ATOM 1147 C CA . LEU A 1 148 ? -1.028 -5.616 -8.201 1.00 98.00 148 LEU A CA 1
ATOM 1148 C C . LEU A 1 148 ? -2.119 -4.605 -7.841 1.00 98.00 148 LEU A C 1
ATOM 1150 O O . LEU A 1 148 ? -1.915 -3.410 -8.036 1.00 98.00 148 LEU A O 1
ATOM 1154 N N . LEU A 1 149 ? -3.232 -5.052 -7.253 1.00 97.62 149 LEU A N 1
ATOM 1155 C CA . LEU A 1 149 ? -4.284 -4.152 -6.771 1.00 97.62 149 LEU A CA 1
ATOM 1156 C C . LEU A 1 149 ? -3.790 -3.237 -5.642 1.00 97.62 149 LEU A C 1
ATOM 1158 O O . LEU A 1 149 ? -4.152 -2.063 -5.609 1.00 97.62 149 LEU A O 1
ATOM 1162 N N . ASP A 1 150 ? -2.922 -3.735 -4.757 1.00 97.38 150 ASP A N 1
ATOM 1163 C CA . ASP A 1 150 ? -2.291 -2.905 -3.729 1.00 97.38 150 ASP A CA 1
ATOM 1164 C C . ASP A 1 150 ? -1.411 -1.809 -4.367 1.00 97.38 150 ASP A C 1
ATOM 1166 O O . ASP A 1 150 ? -1.450 -0.657 -3.935 1.00 97.38 150 ASP A O 1
ATOM 1170 N N . ARG A 1 151 ? -0.635 -2.140 -5.416 1.00 97.12 151 ARG A N 1
ATOM 1171 C CA . ARG A 1 151 ? 0.176 -1.148 -6.153 1.00 97.12 151 ARG A CA 1
ATOM 1172 C C . ARG A 1 151 ? -0.674 -0.134 -6.906 1.00 97.12 151 ARG A C 1
ATOM 1174 O O . ARG A 1 151 ? -0.304 1.033 -6.945 1.00 97.12 151 ARG A O 1
ATOM 1181 N N . LEU A 1 152 ? -1.780 -0.586 -7.488 1.00 97.88 152 LEU A N 1
ATOM 1182 C CA . LEU A 1 152 ? -2.737 0.257 -8.191 1.00 97.88 152 LEU A CA 1
ATOM 1183 C C . LEU A 1 152 ? -3.331 1.311 -7.259 1.00 97.88 152 LEU A C 1
ATOM 1185 O O . LEU A 1 152 ? -3.307 2.488 -7.591 1.00 97.88 152 LEU A O 1
ATOM 1189 N N . VAL A 1 153 ? -3.810 0.903 -6.079 1.00 97.75 153 VAL A N 1
ATOM 1190 C CA . VAL A 1 153 ? -4.376 1.840 -5.098 1.00 97.75 153 VAL A CA 1
ATOM 1191 C C . VAL A 1 153 ? -3.318 2.808 -4.582 1.00 97.75 153 VAL A C 1
ATOM 1193 O O . VAL A 1 153 ? -3.613 3.991 -4.477 1.00 97.75 153 VAL A O 1
ATOM 1196 N N . ALA A 1 154 ? -2.095 2.341 -4.313 1.00 95.19 154 ALA A N 1
ATOM 1197 C CA . ALA A 1 154 ? -1.001 3.227 -3.913 1.00 95.19 154 ALA A CA 1
ATOM 1198 C C . ALA A 1 154 ? -0.701 4.286 -4.991 1.00 95.19 154 ALA A C 1
ATOM 1200 O O . ALA A 1 154 ? -0.648 5.472 -4.692 1.00 95.19 154 ALA A O 1
ATOM 1201 N N . ALA A 1 155 ? -0.568 3.879 -6.258 1.00 95.00 155 ALA A N 1
ATOM 1202 C CA . ALA A 1 155 ? -0.333 4.799 -7.371 1.00 95.00 155 ALA A CA 1
ATOM 1203 C C . ALA A 1 155 ? -1.488 5.786 -7.581 1.00 95.00 155 ALA A C 1
ATOM 1205 O O . ALA A 1 155 ? -1.257 6.986 -7.684 1.00 95.00 155 ALA A O 1
ATOM 1206 N N . TRP A 1 156 ? -2.728 5.299 -7.610 1.00 95.44 156 TRP A N 1
ATOM 1207 C CA . TRP A 1 156 ? -3.898 6.146 -7.837 1.00 95.44 156 TRP A CA 1
ATOM 1208 C C . TRP A 1 156 ? -4.101 7.145 -6.687 1.00 95.44 156 TRP A C 1
ATOM 1210 O O . TRP A 1 156 ? -4.398 8.309 -6.934 1.00 95.44 156 TRP A O 1
ATOM 1220 N N . ALA A 1 157 ? -3.843 6.737 -5.439 1.00 92.75 157 ALA A N 1
ATOM 1221 C CA . ALA A 1 157 ? -3.940 7.612 -4.269 1.00 92.75 157 ALA A CA 1
ATOM 1222 C C . ALA A 1 157 ? -2.857 8.706 -4.211 1.00 92.75 157 ALA A C 1
ATOM 1224 O O . ALA A 1 157 ? -3.080 9.727 -3.561 1.00 92.75 157 ALA A O 1
ATOM 1225 N N . HIS A 1 158 ? -1.709 8.514 -4.875 1.00 88.25 158 HIS A N 1
ATOM 1226 C CA . HIS A 1 158 ? -0.722 9.585 -5.065 1.00 88.25 158 HIS A CA 1
ATOM 1227 C C . HIS A 1 158 ? -1.182 10.654 -6.063 1.00 88.25 158 HIS A C 1
ATOM 1229 O O . HIS A 1 158 ? -0.651 11.763 -6.042 1.00 88.25 158 HIS A O 1
ATOM 1235 N N . GLY A 1 159 ? -2.122 10.321 -6.951 1.00 80.69 159 GLY A N 1
ATOM 1236 C CA . GLY A 1 159 ? -2.787 11.301 -7.800 1.00 80.69 159 GLY A CA 1
ATOM 1237 C C . GLY A 1 159 ? -3.737 12.204 -7.005 1.00 80.69 159 GLY A C 1
ATOM 1238 O O . GLY A 1 159 ? -3.929 12.052 -5.799 1.00 80.69 159 GLY A O 1
ATOM 1239 N N . GLU A 1 160 ? -4.371 13.151 -7.693 1.00 77.62 160 GLU A N 1
ATOM 1240 C CA . GLU A 1 160 ? -5.292 14.107 -7.058 1.00 77.62 160 GLU A CA 1
ATOM 1241 C C . GLU A 1 160 ? -6.698 13.515 -6.814 1.00 77.62 160 GLU A C 1
ATOM 1243 O O . GLU A 1 160 ? -7.463 14.022 -5.992 1.00 77.62 160 GLU A O 1
ATOM 1248 N N . ASP A 1 161 ? -7.035 12.402 -7.473 1.00 85.25 161 ASP A N 1
ATOM 1249 C CA . ASP A 1 161 ? -8.374 11.800 -7.474 1.00 85.25 161 ASP A CA 1
ATOM 1250 C C . ASP A 1 161 ? -8.609 10.808 -6.316 1.00 85.25 161 ASP A C 1
ATOM 1252 O O . ASP A 1 161 ? -8.776 9.597 -6.490 1.00 85.25 161 ASP A O 1
ATOM 1256 N N . ARG A 1 162 ? -8.634 11.328 -5.085 1.00 86.50 162 ARG A N 1
ATOM 1257 C CA . ARG A 1 162 ? -8.932 10.517 -3.885 1.00 86.50 162 ARG A CA 1
ATOM 1258 C C . ARG A 1 162 ? -10.359 9.985 -3.864 1.00 86.50 162 ARG A C 1
ATOM 1260 O O . ARG A 1 162 ? -10.612 8.920 -3.290 1.00 86.50 162 ARG A O 1
ATOM 1267 N N . GLU A 1 163 ? -11.292 10.727 -4.448 1.00 89.38 163 GLU A N 1
ATOM 1268 C CA . GLU A 1 163 ? -12.694 10.329 -4.520 1.00 89.38 163 GLU A CA 1
ATOM 1269 C C . GLU A 1 163 ? -12.860 9.103 -5.423 1.00 89.38 163 GLU A C 1
ATOM 1271 O O . GLU A 1 163 ? -13.458 8.116 -4.989 1.00 89.38 163 GLU A O 1
ATOM 1276 N N . GLY A 1 164 ? -12.238 9.095 -6.606 1.00 91.69 164 GLY A N 1
ATOM 1277 C CA . GLY A 1 164 ? -12.236 7.953 -7.516 1.00 91.69 164 GLY A CA 1
ATOM 1278 C C . GLY A 1 164 ? -11.676 6.686 -6.874 1.00 91.69 164 GLY A C 1
ATOM 1279 O O . GLY A 1 164 ? -12.341 5.647 -6.902 1.00 91.69 164 GLY A O 1
ATOM 1280 N N . VAL A 1 165 ? -10.529 6.769 -6.183 1.00 94.44 165 VAL A N 1
ATOM 1281 C CA . VAL A 1 165 ? -9.957 5.611 -5.459 1.00 94.44 165 VAL A CA 1
ATOM 1282 C C . VAL A 1 165 ? -10.924 5.102 -4.386 1.00 94.44 165 VAL A C 1
ATOM 1284 O O . VAL A 1 165 ? -11.106 3.894 -4.214 1.00 94.44 165 VAL A O 1
ATOM 1287 N N . THR A 1 166 ? -11.570 6.021 -3.664 1.00 93.69 166 THR A N 1
ATOM 1288 C CA . THR A 1 166 ? -12.532 5.690 -2.604 1.00 93.69 166 THR A CA 1
ATOM 1289 C C . THR A 1 166 ? -13.752 4.967 -3.176 1.00 93.69 166 THR A C 1
ATOM 1291 O O . THR A 1 166 ? -14.138 3.916 -2.660 1.00 93.69 166 THR A O 1
ATOM 1294 N N . LEU A 1 167 ? -14.331 5.482 -4.264 1.00 91.88 167 LEU A N 1
ATOM 1295 C CA . LEU A 1 167 ? -15.477 4.882 -4.952 1.00 91.88 167 LEU A CA 1
ATOM 1296 C C . LEU A 1 167 ? -15.132 3.517 -5.549 1.00 91.88 167 LEU A C 1
ATOM 1298 O O . LEU A 1 167 ? -15.920 2.576 -5.428 1.00 91.88 167 LEU A O 1
ATOM 1302 N N . TYR A 1 168 ? -13.941 3.393 -6.132 1.00 93.00 168 TYR A N 1
ATOM 1303 C CA . TYR A 1 168 ? -13.417 2.133 -6.635 1.00 93.00 168 TYR A CA 1
ATOM 1304 C C . TYR A 1 168 ? -13.347 1.074 -5.528 1.00 93.00 168 TYR A C 1
ATOM 1306 O O . TYR A 1 168 ? -13.933 -0.000 -5.671 1.00 93.00 168 TYR A O 1
ATOM 1314 N N . ILE A 1 169 ? -12.706 1.380 -4.391 1.00 94.69 169 ILE A N 1
ATOM 1315 C CA . ILE A 1 169 ? -12.603 0.436 -3.269 1.00 94.69 169 ILE A CA 1
ATOM 1316 C C . ILE A 1 169 ? -13.998 0.110 -2.721 1.00 94.69 169 ILE A C 1
ATOM 1318 O O . ILE A 1 169 ? -14.300 -1.060 -2.487 1.00 94.69 169 ILE A O 1
ATOM 1322 N N . ALA A 1 170 ? -14.871 1.106 -2.550 1.00 92.69 170 ALA A N 1
ATOM 1323 C CA . ALA A 1 170 ? -16.237 0.902 -2.068 1.00 92.69 170 ALA A CA 1
ATOM 1324 C C . ALA A 1 170 ? -17.075 -0.003 -2.993 1.00 92.69 170 ALA A C 1
ATOM 1326 O O . ALA A 1 170 ? -17.996 -0.677 -2.528 1.00 92.69 170 ALA A O 1
ATOM 1327 N N . GLY A 1 171 ? -16.760 -0.024 -4.292 1.00 90.94 171 GLY A N 1
ATOM 1328 C CA . GLY A 1 171 ? -17.428 -0.836 -5.305 1.00 90.94 171 GLY A CA 1
ATOM 1329 C C . GLY A 1 171 ? -16.966 -2.293 -5.386 1.00 90.94 171 GLY A C 1
ATOM 1330 O O . GLY A 1 171 ? -17.637 -3.089 -6.043 1.00 90.94 171 GLY A O 1
ATOM 1331 N N . LEU A 1 172 ? -15.860 -2.672 -4.733 1.00 90.25 172 LEU A N 1
ATOM 1332 C CA . LEU A 1 172 ? -15.349 -4.044 -4.809 1.00 90.25 172 LEU A CA 1
ATOM 1333 C C . LEU A 1 172 ? -16.313 -5.042 -4.152 1.00 90.25 172 LEU A C 1
ATOM 1335 O O . LEU A 1 172 ? -16.858 -4.751 -3.083 1.00 90.25 172 LEU A O 1
ATOM 1339 N N . PRO A 1 173 ? -16.501 -6.240 -4.735 1.00 86.25 173 PRO A N 1
ATOM 1340 C CA . PRO A 1 173 ? -17.508 -7.190 -4.270 1.00 86.25 173 PRO A CA 1
ATOM 1341 C C . PRO A 1 173 ? -17.155 -7.808 -2.910 1.00 86.25 173 PRO A C 1
ATOM 1343 O O . PRO A 1 173 ? -18.026 -7.961 -2.049 1.00 86.25 173 PRO A O 1
ATOM 1346 N N . ASP A 1 174 ? -15.880 -8.123 -2.670 1.00 87.38 174 ASP A N 1
ATOM 1347 C CA . ASP A 1 174 ? -15.444 -8.850 -1.483 1.00 87.38 174 ASP A CA 1
ATOM 1348 C C . ASP A 1 174 ? -14.967 -7.919 -0.354 1.00 87.38 174 ASP A C 1
ATOM 1350 O O . ASP A 1 174 ? -14.164 -7.004 -0.542 1.00 87.38 174 ASP A O 1
ATOM 1354 N N . ALA A 1 175 ? -15.456 -8.171 0.863 1.00 87.94 175 ALA A N 1
ATOM 1355 C CA . ALA A 1 175 ? -15.071 -7.397 2.041 1.00 87.94 175 ALA A CA 1
ATOM 1356 C C . ALA A 1 175 ? -13.558 -7.452 2.358 1.00 87.94 175 ALA A C 1
ATOM 1358 O O . ALA A 1 175 ? -13.006 -6.401 2.686 1.00 87.94 175 ALA A O 1
ATOM 1359 N N . PRO A 1 176 ? -12.850 -8.599 2.232 1.00 90.94 176 PRO A N 1
ATOM 1360 C CA . PRO A 1 176 ? -11.415 -8.661 2.513 1.00 90.94 176 PRO A CA 1
ATOM 1361 C C . PRO A 1 176 ? -10.574 -7.709 1.654 1.00 90.94 176 PRO A C 1
ATOM 1363 O O . PRO A 1 176 ? -9.688 -7.031 2.182 1.00 90.94 176 PRO A O 1
ATOM 1366 N N . SER A 1 177 ? -10.851 -7.609 0.351 1.00 91.56 177 SER A N 1
ATOM 1367 C CA . SER A 1 177 ? -10.150 -6.675 -0.532 1.00 91.56 177 SER A CA 1
ATOM 1368 C C . SER A 1 177 ? -10.510 -5.232 -0.219 1.00 91.56 177 SER A C 1
ATOM 1370 O O . SER A 1 177 ? -9.595 -4.411 -0.146 1.00 91.56 177 SER A O 1
ATOM 1372 N N . ARG A 1 178 ? -11.784 -4.927 0.085 1.00 93.00 178 ARG A N 1
ATOM 1373 C CA . ARG A 1 178 ? -12.167 -3.593 0.583 1.00 93.00 178 ARG A CA 1
ATOM 1374 C C . ARG A 1 178 ? -11.337 -3.213 1.802 1.00 93.00 178 ARG A C 1
ATOM 1376 O O . ARG A 1 178 ? -10.680 -2.178 1.795 1.00 93.00 178 ARG A O 1
ATOM 1383 N N . THR A 1 179 ? -11.280 -4.067 2.821 1.00 94.19 179 THR A N 1
ATOM 1384 C CA . THR A 1 179 ? -10.518 -3.809 4.051 1.00 94.19 179 THR A CA 1
ATOM 1385 C C . THR A 1 179 ? -9.018 -3.628 3.794 1.00 94.19 179 THR A C 1
ATOM 1387 O O . THR A 1 179 ? -8.400 -2.699 4.333 1.00 94.19 179 THR A O 1
ATOM 1390 N N . ARG A 1 180 ? -8.414 -4.499 2.974 1.00 95.62 180 ARG A N 1
ATOM 1391 C CA . ARG A 1 180 ? -6.985 -4.430 2.637 1.00 95.62 180 ARG A CA 1
ATOM 1392 C C . ARG A 1 180 ? -6.655 -3.126 1.918 1.00 95.62 180 ARG A C 1
ATOM 1394 O O . ARG A 1 180 ? -5.802 -2.381 2.398 1.00 95.62 180 ARG A O 1
ATOM 1401 N N . LEU A 1 181 ? -7.362 -2.825 0.832 1.00 97.00 181 LEU A N 1
ATOM 1402 C CA . LEU A 1 181 ? -7.092 -1.657 -0.005 1.00 97.00 181 LEU A CA 1
ATOM 1403 C C . LEU A 1 181 ? -7.432 -0.341 0.697 1.00 97.00 181 LEU A C 1
ATOM 1405 O O . LEU A 1 181 ? -6.668 0.611 0.582 1.00 97.00 181 LEU A O 1
ATOM 1409 N N . THR A 1 182 ? -8.479 -0.309 1.529 1.00 96.88 182 THR A N 1
ATOM 1410 C CA . THR A 1 182 ? -8.760 0.844 2.410 1.00 96.88 182 THR A CA 1
ATOM 1411 C C . THR A 1 182 ? -7.557 1.150 3.302 1.00 96.88 182 THR A C 1
ATOM 1413 O O . THR A 1 182 ? -7.195 2.303 3.497 1.00 96.88 182 THR A O 1
ATOM 1416 N N . SER A 1 183 ? -6.880 0.119 3.817 1.00 97.00 183 SER A N 1
ATOM 1417 C CA . SER A 1 183 ? -5.694 0.319 4.658 1.00 97.00 183 SER A CA 1
ATOM 1418 C C . SER A 1 183 ? -4.502 0.888 3.889 1.00 97.00 183 SER A C 1
ATOM 1420 O O . SER A 1 183 ? -3.668 1.555 4.494 1.00 97.00 183 SER A O 1
ATOM 1422 N N . ILE A 1 184 ? -4.386 0.578 2.594 1.00 96.81 184 ILE A N 1
ATOM 1423 C CA . ILE A 1 184 ? -3.369 1.170 1.718 1.00 96.81 184 ILE A CA 1
ATOM 1424 C C . ILE A 1 184 ? -3.705 2.642 1.494 1.00 96.81 184 ILE A C 1
ATOM 1426 O O . ILE A 1 184 ? -2.882 3.486 1.822 1.00 96.81 184 ILE A O 1
ATOM 1430 N N . LEU A 1 185 ? -4.938 2.948 1.078 1.00 97.31 185 LEU A N 1
ATOM 1431 C CA . LEU A 1 185 ? -5.400 4.321 0.868 1.00 97.31 185 LEU A CA 1
ATOM 1432 C C . LEU A 1 185 ? -5.203 5.202 2.113 1.00 97.31 185 LEU A C 1
ATOM 1434 O O . LEU A 1 185 ? -4.656 6.292 2.008 1.00 97.31 185 LEU A O 1
ATOM 1438 N N . ILE A 1 186 ? -5.572 4.720 3.304 1.00 97.06 186 ILE A N 1
ATOM 1439 C CA . ILE A 1 186 ? -5.390 5.485 4.548 1.00 97.06 186 ILE A CA 1
ATOM 1440 C C . ILE A 1 186 ? -3.913 5.789 4.818 1.00 97.06 186 ILE A C 1
ATOM 1442 O O . ILE A 1 186 ? -3.607 6.869 5.309 1.00 97.06 186 ILE A O 1
ATOM 1446 N N . ARG A 1 187 ? -2.993 4.864 4.515 1.00 95.75 187 ARG A N 1
ATOM 1447 C CA . ARG A 1 187 ? -1.552 5.105 4.699 1.00 95.75 187 ARG A CA 1
ATOM 1448 C C . ARG A 1 187 ? -1.011 6.147 3.730 1.00 95.75 187 ARG A C 1
ATOM 1450 O O . ARG A 1 187 ? -0.172 6.937 4.140 1.00 95.75 187 ARG A O 1
ATOM 1457 N N . GLU A 1 188 ? -1.511 6.169 2.499 1.00 94.69 188 GLU A N 1
ATOM 1458 C CA . GLU A 1 188 ? -1.158 7.223 1.545 1.00 94.69 188 GLU A CA 1
ATOM 1459 C C . GLU A 1 188 ? -1.697 8.583 2.006 1.00 94.69 188 GLU A C 1
ATOM 1461 O O . GLU A 1 188 ? -0.962 9.563 2.028 1.00 94.69 188 GLU A O 1
ATOM 1466 N N . ILE A 1 189 ? -2.944 8.642 2.486 1.00 95.69 189 ILE A N 1
ATOM 1467 C CA . ILE A 1 189 ? -3.533 9.881 3.024 1.00 95.69 189 ILE A CA 1
ATOM 1468 C C . ILE A 1 189 ? -2.810 10.340 4.299 1.00 95.69 189 ILE A C 1
ATOM 1470 O O . ILE A 1 189 ? -2.662 11.537 4.528 1.00 95.69 189 ILE A O 1
ATOM 1474 N N . LEU A 1 190 ? -2.334 9.407 5.128 1.00 95.75 190 LEU A N 1
ATOM 1475 C CA . LEU A 1 190 ? -1.596 9.715 6.354 1.00 95.75 190 LEU A CA 1
ATOM 1476 C C . LEU A 1 190 ? -0.285 10.464 6.081 1.00 95.75 190 LEU A C 1
ATOM 1478 O O . LEU A 1 190 ? 0.180 11.179 6.965 1.00 95.75 190 LEU A O 1
ATOM 1482 N N . ALA A 1 191 ? 0.283 10.361 4.874 1.00 92.88 191 ALA A N 1
ATOM 1483 C CA . ALA A 1 191 ? 1.447 11.155 4.483 1.00 92.88 191 ALA A CA 1
ATOM 1484 C C . ALA A 1 191 ? 1.169 12.674 4.519 1.00 92.88 191 ALA A C 1
ATOM 1486 O O . ALA A 1 191 ? 2.090 13.450 4.763 1.00 92.88 191 ALA A O 1
ATOM 1487 N N . ASP A 1 192 ? -0.096 13.087 4.375 1.00 93.94 192 ASP A N 1
ATOM 1488 C CA . ASP A 1 192 ? -0.548 14.477 4.544 1.00 93.94 192 ASP A CA 1
ATOM 1489 C C . ASP A 1 192 ? -0.919 14.822 5.998 1.00 93.94 192 ASP A C 1
ATOM 1491 O O . ASP A 1 192 ? -1.343 15.939 6.307 1.00 9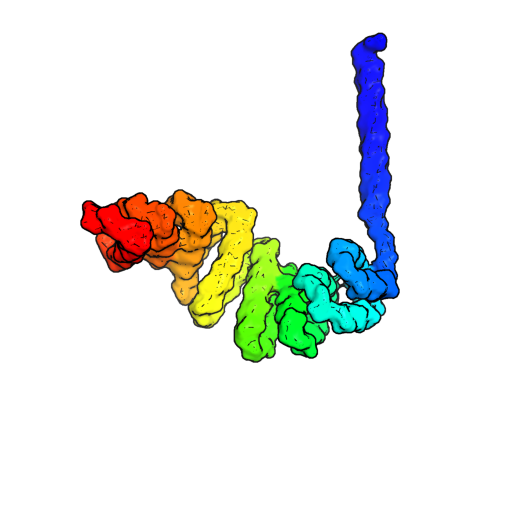3.94 192 ASP A O 1
ATOM 1495 N N . GLY A 1 193 ? -0.787 13.858 6.908 1.00 95.38 193 GLY A N 1
ATOM 1496 C CA . GLY A 1 193 ? -1.040 13.994 8.334 1.00 95.38 193 GLY A CA 1
ATOM 1497 C C . GLY A 1 193 ? -2.398 13.466 8.803 1.00 95.38 193 GLY A C 1
ATOM 1498 O O . GLY A 1 193 ? -3.313 13.144 8.043 1.00 95.38 193 GLY A O 1
ATOM 1499 N N . HIS A 1 194 ? -2.538 13.404 10.126 1.00 97.38 194 HIS A N 1
ATOM 1500 C CA . HIS A 1 194 ? -3.708 12.856 10.812 1.00 97.38 194 HIS A CA 1
ATOM 1501 C C . HIS A 1 194 ? -5.038 13.507 10.414 1.00 97.38 194 HIS A C 1
ATOM 1503 O O . HIS A 1 194 ? -6.028 12.810 10.191 1.00 97.38 194 HIS A O 1
ATOM 1509 N N . SER A 1 195 ? -5.059 14.837 10.277 1.00 95.94 195 SER A N 1
ATOM 1510 C CA . SER A 1 195 ? -6.276 15.580 9.924 1.00 95.94 195 SER A CA 1
ATOM 1511 C C . SER A 1 195 ? -6.819 15.188 8.543 1.00 95.94 195 SER A C 1
ATOM 1513 O O . SER A 1 195 ? -8.036 15.113 8.359 1.00 95.94 195 SER A O 1
ATOM 1515 N N . ALA A 1 196 ? -5.938 14.859 7.589 1.00 95.75 196 ALA A N 1
ATOM 1516 C CA . ALA A 1 196 ? -6.341 14.411 6.259 1.00 95.75 196 ALA A CA 1
ATOM 1517 C C . ALA A 1 196 ? -7.079 13.065 6.323 1.00 95.75 196 ALA A C 1
ATOM 1519 O O . ALA A 1 196 ? -8.135 12.912 5.709 1.00 95.75 196 ALA A O 1
ATOM 1520 N N . VAL A 1 197 ? -6.586 12.121 7.134 1.00 97.00 197 VAL A N 1
ATOM 1521 C CA . VAL A 1 197 ? -7.240 10.819 7.362 1.00 97.00 197 VAL A CA 1
ATOM 1522 C C . VAL A 1 197 ? -8.607 10.998 8.018 1.00 97.00 197 VAL A C 1
ATOM 1524 O O . VAL A 1 197 ? -9.585 10.391 7.578 1.00 97.00 197 VAL A O 1
ATOM 1527 N N . MET A 1 198 ? -8.691 11.843 9.049 1.00 95.00 198 MET A N 1
ATOM 1528 C CA . MET A 1 198 ? -9.946 12.106 9.759 1.00 95.00 198 MET A CA 1
ATOM 1529 C C . MET A 1 198 ? -10.990 12.738 8.833 1.00 95.00 198 MET A C 1
ATOM 1531 O O . MET A 1 198 ? -12.122 12.258 8.772 1.00 95.00 198 MET A O 1
ATOM 1535 N N . THR A 1 199 ? -10.588 13.764 8.078 1.00 94.69 199 THR A N 1
ATOM 1536 C CA . THR A 1 199 ? -11.446 14.465 7.112 1.00 94.69 199 THR A CA 1
ATOM 1537 C C . THR A 1 199 ? -11.939 13.514 6.026 1.00 94.69 199 THR A C 1
ATOM 1539 O O . THR A 1 199 ? -13.136 13.465 5.749 1.00 94.69 199 THR A O 1
ATOM 1542 N N . TRP A 1 200 ? -11.042 12.706 5.449 1.00 95.31 200 TRP A N 1
ATOM 1543 C CA . TRP A 1 200 ? -11.409 11.714 4.439 1.00 95.31 200 TRP A CA 1
ATOM 1544 C C . TRP A 1 200 ? -12.437 10.714 4.975 1.00 95.31 200 TRP A C 1
ATOM 1546 O O . TRP A 1 200 ? -13.480 10.518 4.357 1.00 95.31 200 TRP A O 1
ATOM 1556 N N . ALA A 1 201 ? -12.190 10.121 6.147 1.00 93.94 201 ALA A N 1
ATOM 1557 C CA . ALA A 1 201 ? -13.074 9.102 6.705 1.00 93.94 201 ALA A CA 1
ATOM 1558 C C . ALA A 1 201 ? -14.467 9.662 7.059 1.00 93.94 201 ALA A C 1
ATOM 1560 O O . ALA A 1 201 ? -15.476 8.978 6.876 1.00 93.94 201 ALA A O 1
ATOM 1561 N N . GLN A 1 202 ? -14.534 10.915 7.524 1.00 89.81 202 GLN A N 1
ATOM 1562 C CA . GLN A 1 202 ? -15.789 11.621 7.803 1.00 89.81 202 GLN A CA 1
ATOM 1563 C C . GLN A 1 202 ? -16.563 11.971 6.527 1.00 89.81 202 GLN A C 1
ATOM 1565 O O . GLN A 1 202 ? -17.792 11.875 6.518 1.00 89.81 202 GLN A O 1
ATOM 1570 N N . GLY A 1 203 ? -15.848 12.328 5.456 1.00 90.44 203 GLY A N 1
ATOM 1571 C CA . GLY A 1 203 ? -16.419 12.692 4.159 1.00 90.44 203 GLY A CA 1
ATOM 1572 C C . GLY A 1 203 ? -17.062 11.531 3.395 1.00 90.44 203 GLY A C 1
ATOM 1573 O O . GLY A 1 203 ? -17.805 11.772 2.446 1.00 90.44 203 GLY A O 1
ATOM 1574 N N . ILE A 1 204 ? -16.834 10.278 3.805 1.00 91.06 204 ILE A N 1
ATOM 1575 C CA . ILE A 1 204 ? -17.492 9.121 3.186 1.00 91.06 204 ILE A CA 1
ATOM 1576 C C . ILE A 1 204 ? -19.010 9.196 3.460 1.00 91.06 204 ILE A C 1
ATOM 1578 O O . ILE A 1 204 ? -19.416 9.307 4.622 1.00 91.06 204 ILE A O 1
ATOM 1582 N N . PRO A 1 205 ? -19.880 9.108 2.435 1.00 84.38 205 PRO A N 1
ATOM 1583 C CA . PRO A 1 205 ? -21.329 9.158 2.630 1.00 84.38 205 PRO A CA 1
ATOM 1584 C C . PRO A 1 205 ? -21.876 7.975 3.445 1.00 84.38 205 PRO A C 1
ATOM 1586 O O . PRO A 1 205 ? -21.467 6.831 3.239 1.00 84.38 205 PRO A O 1
ATOM 1589 N N . GLU A 1 206 ? -22.865 8.229 4.312 1.00 75.81 206 GLU A N 1
ATOM 1590 C CA . GLU A 1 206 ? -23.528 7.173 5.105 1.00 75.81 206 GLU A CA 1
ATOM 1591 C C . GLU A 1 206 ? -24.315 6.180 4.253 1.00 75.81 206 GLU A C 1
ATOM 1593 O O . GLU A 1 206 ? -24.286 4.977 4.494 1.00 75.81 206 GLU A O 1
ATOM 1598 N N . ALA A 1 207 ? -24.976 6.667 3.199 1.00 66.44 207 ALA A N 1
ATOM 1599 C CA . ALA A 1 207 ? -25.735 5.838 2.261 1.00 66.44 207 ALA A CA 1
ATOM 1600 C C . ALA A 1 207 ? -24.837 5.002 1.320 1.00 66.44 207 ALA A C 1
ATOM 1602 O O . ALA A 1 207 ? -25.305 4.473 0.310 1.00 66.44 207 ALA A O 1
ATOM 1603 N N . GLY A 1 208 ? -23.537 4.911 1.615 1.00 63.31 208 GLY A N 1
ATOM 1604 C CA . GLY A 1 208 ? -22.565 4.177 0.821 1.00 63.31 208 GLY A CA 1
ATOM 1605 C C . GLY A 1 208 ? -22.904 2.690 0.699 1.00 63.31 208 GLY A C 1
ATOM 1606 O O . GLY A 1 208 ? -23.416 2.047 1.618 1.00 63.31 208 GLY A O 1
ATOM 1607 N N . LYS A 1 209 ? -22.573 2.109 -0.457 1.00 59.44 209 LYS A N 1
ATOM 1608 C CA . LYS A 1 209 ? -22.748 0.677 -0.722 1.00 59.44 209 LYS A CA 1
ATOM 1609 C C . LYS A 1 209 ? -21.990 -0.158 0.326 1.00 59.44 209 LYS A C 1
ATOM 1611 O O . LYS A 1 209 ? -20.871 0.171 0.715 1.00 59.44 209 LYS A O 1
ATOM 1616 N N . THR A 1 210 ? -22.557 -1.298 0.723 1.00 66.75 210 THR A N 1
ATOM 1617 C CA . THR A 1 210 ? -21.858 -2.395 1.435 1.00 66.75 210 THR A CA 1
ATOM 1618 C C . THR A 1 210 ? -21.291 -2.108 2.839 1.00 66.75 210 THR A C 1
ATOM 1620 O O . THR A 1 210 ? -20.448 -2.871 3.312 1.00 66.75 210 THR A O 1
ATOM 1623 N N . GLY A 1 211 ? -21.726 -1.043 3.526 1.00 79.56 211 GLY A N 1
ATOM 1624 C CA . GLY A 1 211 ? -21.197 -0.702 4.859 1.00 79.56 211 GLY A CA 1
ATOM 1625 C C . GLY A 1 211 ? -19.741 -0.221 4.829 1.00 79.56 211 GLY A C 1
ATOM 1626 O O . GLY A 1 211 ? -19.022 -0.321 5.823 1.00 79.56 211 GLY A O 1
ATOM 1627 N N . PHE A 1 212 ? -19.290 0.289 3.677 1.00 88.62 212 PHE A N 1
ATOM 1628 C CA . PHE A 1 212 ? -17.911 0.720 3.463 1.00 88.62 212 PHE A CA 1
ATOM 1629 C C . PHE A 1 212 ? -17.455 1.795 4.457 1.00 88.62 212 PHE A C 1
ATOM 1631 O O . PHE A 1 212 ? -16.317 1.741 4.918 1.00 88.62 212 PHE A O 1
ATOM 1638 N N . LYS A 1 213 ? -18.341 2.720 4.852 1.00 90.25 213 LYS A N 1
ATOM 1639 C CA . LYS A 1 213 ? -17.995 3.759 5.826 1.00 90.25 213 LYS A CA 1
ATOM 1640 C C . LYS A 1 213 ? -17.568 3.180 7.173 1.00 90.25 213 LYS A C 1
ATOM 1642 O O . LYS A 1 213 ? -16.534 3.580 7.692 1.00 90.25 213 LYS A O 1
ATOM 1647 N N . ALA A 1 214 ? -18.288 2.187 7.697 1.00 88.81 214 ALA A N 1
ATOM 1648 C CA . ALA A 1 214 ? -17.910 1.525 8.945 1.00 88.81 214 ALA A CA 1
ATOM 1649 C C . ALA A 1 214 ? -16.519 0.871 8.843 1.00 88.81 214 ALA A C 1
ATOM 1651 O O . ALA A 1 214 ? -15.693 1.033 9.740 1.00 88.81 214 ALA A O 1
ATOM 1652 N N . ILE A 1 215 ? -16.219 0.214 7.711 1.00 90.62 215 ILE A N 1
ATOM 1653 C CA . ILE A 1 215 ? -14.881 -0.335 7.435 1.00 90.62 215 ILE A CA 1
ATOM 1654 C C . ILE A 1 215 ? -13.842 0.792 7.436 1.00 90.62 215 ILE A C 1
ATOM 1656 O O . ILE A 1 215 ? -12.818 0.681 8.103 1.00 90.62 215 ILE A O 1
ATOM 1660 N N . ALA A 1 216 ? -14.087 1.883 6.714 1.00 93.56 216 ALA A N 1
ATOM 1661 C CA . ALA A 1 216 ? -13.154 2.999 6.622 1.00 93.56 216 ALA A CA 1
ATOM 1662 C C . ALA A 1 216 ? -12.886 3.657 7.983 1.00 93.56 216 ALA A C 1
ATOM 1664 O O . ALA A 1 216 ? -11.723 3.863 8.322 1.00 93.56 216 ALA A O 1
ATOM 1665 N N . LEU A 1 217 ? -13.925 3.907 8.788 1.00 93.81 217 LEU A N 1
ATOM 1666 C CA . LEU A 1 217 ? -13.803 4.439 10.148 1.00 93.81 217 LEU A CA 1
ATOM 1667 C C . LEU A 1 217 ? -12.981 3.506 11.043 1.00 93.81 217 LEU A C 1
ATOM 1669 O O . LEU A 1 217 ? -12.055 3.959 11.714 1.00 93.81 217 LEU A O 1
ATOM 1673 N N . GLU A 1 218 ? -13.266 2.199 11.022 1.00 93.75 218 GLU A N 1
ATOM 1674 C CA . GLU A 1 218 ? -12.507 1.214 11.798 1.00 93.75 218 GLU A CA 1
ATOM 1675 C C . GLU A 1 218 ? -11.026 1.209 11.405 1.00 93.75 218 GLU A C 1
ATOM 1677 O O . GLU A 1 218 ? -10.136 1.232 12.263 1.00 93.75 218 GLU A O 1
ATOM 1682 N N . ARG A 1 219 ? -10.742 1.185 10.098 1.00 95.88 219 ARG A N 1
ATOM 1683 C CA . ARG A 1 219 ? -9.367 1.157 9.589 1.00 95.88 219 ARG A CA 1
ATOM 1684 C C . ARG A 1 219 ? -8.632 2.463 9.860 1.00 95.88 219 ARG A C 1
ATOM 1686 O O . ARG A 1 219 ? -7.463 2.397 10.237 1.00 95.88 219 ARG A O 1
ATOM 1693 N N . ALA A 1 220 ? -9.300 3.606 9.721 1.00 96.81 220 ALA A N 1
ATOM 1694 C CA . ALA A 1 220 ? -8.741 4.918 10.022 1.00 96.81 220 ALA A CA 1
ATOM 1695 C C . ALA A 1 220 ? -8.352 4.993 11.497 1.00 96.81 220 ALA A C 1
ATOM 1697 O O . ALA A 1 220 ? -7.184 5.200 11.802 1.00 96.81 220 ALA A O 1
ATOM 1698 N N . ALA A 1 221 ? -9.277 4.687 12.406 1.00 96.31 221 ALA A N 1
ATOM 1699 C CA . ALA A 1 221 ? -9.016 4.641 13.841 1.00 96.31 221 ALA A CA 1
ATOM 1700 C C . ALA A 1 221 ? -7.857 3.706 14.216 1.00 96.31 221 ALA A C 1
ATOM 1702 O O . ALA A 1 221 ? -6.988 4.073 15.003 1.00 96.31 221 ALA A O 1
ATOM 1703 N N . GLY A 1 222 ? -7.805 2.505 13.633 1.00 95.00 222 GLY A N 1
ATOM 1704 C CA . GLY A 1 222 ? -6.729 1.551 13.901 1.00 95.00 222 GLY A CA 1
ATOM 1705 C C . GLY A 1 222 ? -5.349 2.008 13.413 1.00 95.00 222 GLY A C 1
ATOM 1706 O O . GLY A 1 222 ? -4.349 1.694 14.063 1.00 95.00 222 GLY A O 1
ATOM 1707 N N . ILE A 1 223 ? -5.289 2.722 12.283 1.00 95.94 223 ILE A N 1
ATOM 1708 C CA . ILE A 1 223 ? -4.047 3.286 11.735 1.00 95.94 223 ILE A CA 1
ATOM 1709 C C . ILE A 1 223 ? -3.643 4.547 12.502 1.00 95.94 223 ILE A C 1
ATOM 1711 O O . ILE A 1 223 ? -2.482 4.662 12.867 1.00 95.94 223 ILE A O 1
ATOM 1715 N N . LEU A 1 224 ? -4.583 5.432 12.837 1.00 96.94 224 LEU A N 1
ATOM 1716 C CA . LEU A 1 224 ? -4.317 6.578 13.708 1.00 96.94 224 LEU A CA 1
ATOM 1717 C C . LEU A 1 224 ? -3.764 6.102 15.055 1.00 96.94 224 LEU A C 1
ATOM 1719 O O . LEU A 1 224 ? -2.719 6.565 15.474 1.00 96.94 224 LEU A O 1
ATOM 1723 N N . ALA A 1 225 ? -4.366 5.079 15.673 1.00 94.81 225 ALA A N 1
ATOM 1724 C CA . ALA A 1 225 ? -3.912 4.560 16.968 1.00 94.81 225 ALA A CA 1
ATOM 1725 C C . ALA A 1 225 ? -2.531 3.887 16.914 1.00 94.81 225 ALA A C 1
ATOM 1727 O O . ALA A 1 225 ? -1.933 3.621 17.956 1.00 94.81 225 ALA A O 1
ATOM 1728 N N . GLN A 1 226 ? -2.053 3.530 15.717 1.00 92.19 226 GLN A N 1
ATOM 1729 C CA . GLN A 1 226 ? -0.686 3.058 15.527 1.00 92.19 226 GLN A CA 1
ATOM 1730 C C . GLN A 1 226 ? 0.330 4.188 15.652 1.00 92.19 226 GLN A C 1
ATOM 1732 O O . GLN A 1 226 ? 1.424 3.929 16.147 1.00 92.19 226 GLN A O 1
ATOM 1737 N N . ASP A 1 227 ? -0.028 5.366 15.153 1.00 92.06 227 ASP A N 1
ATOM 1738 C CA . ASP A 1 227 ? 0.849 6.528 15.081 1.00 92.06 227 ASP A CA 1
ATOM 1739 C C . ASP A 1 227 ? 0.717 7.388 16.346 1.00 92.06 227 ASP A C 1
ATOM 1741 O O . ASP A 1 227 ? 1.695 7.605 17.057 1.00 92.06 227 ASP A O 1
ATOM 1745 N N . ASP A 1 228 ? -0.518 7.754 16.700 1.00 92.25 228 ASP A N 1
ATOM 1746 C CA . ASP A 1 228 ? -0.872 8.545 17.875 1.00 92.25 228 ASP A CA 1
ATOM 1747 C C . ASP A 1 228 ? -2.234 8.102 18.449 1.00 92.25 228 ASP A C 1
ATOM 1749 O O . ASP A 1 228 ? -3.306 8.261 17.850 1.00 92.25 228 ASP A O 1
ATOM 1753 N N . HIS A 1 229 ? -2.211 7.541 19.662 1.00 89.38 229 HIS A N 1
ATOM 1754 C CA . HIS A 1 229 ? -3.427 7.077 20.326 1.00 89.38 229 HIS A CA 1
ATOM 1755 C C . HIS A 1 229 ? -4.381 8.223 20.696 1.00 89.38 229 HIS A C 1
ATOM 1757 O O . HIS A 1 229 ? -5.591 8.003 20.718 1.00 89.38 229 HIS A O 1
ATOM 1763 N N . ALA A 1 230 ? -3.875 9.424 21.000 1.00 92.88 230 ALA A N 1
ATOM 1764 C CA . ALA A 1 230 ? -4.698 10.556 21.417 1.00 92.88 230 ALA A CA 1
ATOM 1765 C C . ALA A 1 230 ? -5.532 11.065 20.239 1.00 92.88 230 ALA A C 1
ATOM 1767 O O . ALA A 1 230 ? -6.739 11.262 20.377 1.00 92.88 230 ALA A O 1
ATOM 1768 N N . VAL A 1 231 ? -4.912 11.149 19.060 1.00 96.25 231 VAL A N 1
ATOM 1769 C CA . VAL A 1 231 ? -5.593 11.459 17.796 1.00 96.25 231 VAL A CA 1
ATOM 1770 C C . VAL A 1 231 ? -6.666 10.417 17.478 1.00 96.25 231 VAL A C 1
ATOM 1772 O O . VAL A 1 231 ? -7.774 10.755 17.061 1.00 96.25 231 VAL A O 1
ATOM 1775 N N . ALA A 1 232 ? -6.370 9.133 17.682 1.00 96.00 232 ALA A N 1
ATOM 1776 C CA . ALA A 1 232 ? -7.339 8.073 17.424 1.00 96.00 232 ALA A CA 1
ATOM 1777 C C . ALA A 1 232 ? -8.538 8.124 18.382 1.00 96.00 232 ALA A C 1
ATOM 1779 O O . ALA A 1 232 ? -9.672 7.920 17.950 1.00 96.00 232 ALA A O 1
ATOM 1780 N N . VAL A 1 233 ? -8.302 8.427 19.663 1.00 95.19 233 VAL A N 1
ATOM 1781 C CA . VAL A 1 233 ? -9.370 8.672 20.642 1.00 95.19 233 VAL A CA 1
ATOM 1782 C C . VAL A 1 233 ? -10.217 9.863 20.199 1.00 95.19 233 VAL A C 1
ATOM 1784 O O . VAL A 1 233 ? -11.423 9.707 20.048 1.00 95.19 233 VAL A O 1
ATOM 1787 N N . GLU A 1 234 ? -9.607 11.012 19.898 1.00 95.44 234 GLU A N 1
ATOM 1788 C CA . GLU A 1 234 ? -10.304 12.204 19.391 1.00 95.44 234 GLU A CA 1
ATOM 1789 C C . GLU A 1 234 ? -11.162 11.891 18.157 1.00 95.44 234 GLU A C 1
ATOM 1791 O O . GLU A 1 234 ? -12.313 12.325 18.060 1.00 95.44 234 GLU A O 1
ATOM 1796 N N . PHE A 1 235 ? -10.630 11.101 17.224 1.00 96.19 235 PHE A N 1
ATOM 1797 C CA . PHE A 1 235 ? -11.358 10.668 16.041 1.00 96.19 235 PHE A CA 1
ATOM 1798 C C . PHE A 1 235 ? -12.601 9.845 16.384 1.00 96.19 235 PHE A C 1
ATOM 1800 O O . PHE A 1 235 ? -13.676 10.129 15.856 1.00 96.19 235 PHE A O 1
ATOM 1807 N N . VAL A 1 236 ? -12.491 8.858 17.274 1.00 95.31 236 VAL A N 1
ATOM 1808 C CA . VAL A 1 236 ? -13.642 8.046 17.692 1.00 95.31 236 VAL A CA 1
ATOM 1809 C C . VAL A 1 236 ? -14.659 8.902 18.461 1.00 95.31 236 VAL A C 1
ATOM 1811 O O . VAL A 1 236 ? -15.857 8.809 18.204 1.00 95.31 236 VAL A O 1
ATOM 1814 N N . GLU A 1 237 ? -14.199 9.787 19.347 1.00 93.38 237 GLU A N 1
ATOM 1815 C CA . GLU A 1 237 ? -15.038 10.699 20.136 1.00 93.38 237 GLU A CA 1
ATOM 1816 C C . GLU A 1 237 ? -15.876 11.640 19.256 1.00 93.38 237 GLU A C 1
ATOM 1818 O O . GLU A 1 237 ? -17.074 11.810 19.485 1.00 93.38 237 GLU A O 1
ATOM 1823 N N . ARG A 1 238 ? -15.280 12.190 18.191 1.00 91.94 238 ARG A N 1
ATOM 1824 C CA . ARG A 1 238 ? -15.978 13.045 17.213 1.00 91.94 238 ARG A CA 1
ATOM 1825 C C . ARG A 1 238 ? -17.027 12.316 16.379 1.00 91.94 238 ARG A C 1
ATOM 1827 O O . ARG A 1 238 ? -17.866 12.969 15.771 1.00 91.94 238 ARG A O 1
ATOM 1834 N N . ASN A 1 239 ? -16.962 10.990 16.319 1.00 89.75 239 ASN A N 1
ATOM 1835 C CA . ASN A 1 239 ? -17.825 10.160 15.484 1.00 89.75 239 ASN A CA 1
ATOM 1836 C C . ASN A 1 239 ? -18.722 9.230 16.323 1.00 89.75 239 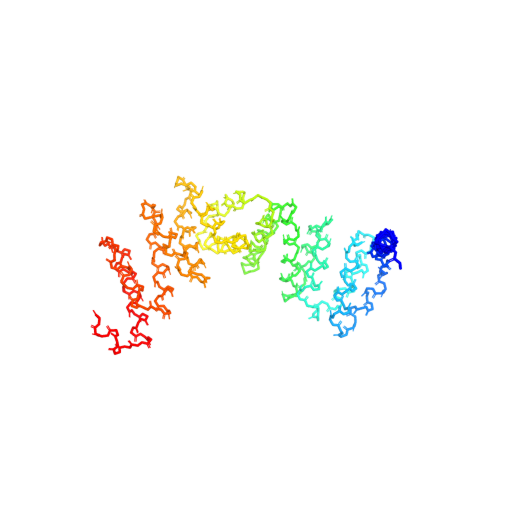ASN A C 1
ATOM 1838 O O . ASN A 1 239 ? -19.213 8.233 15.802 1.00 89.75 239 ASN A O 1
ATOM 1842 N N . ARG A 1 240 ? -18.951 9.534 17.612 1.00 89.12 240 ARG A N 1
ATOM 1843 C CA . ARG A 1 240 ? -19.756 8.703 18.535 1.00 89.12 240 ARG A CA 1
ATOM 1844 C C . ARG A 1 240 ? -21.149 8.349 18.014 1.00 89.12 240 ARG A C 1
ATOM 1846 O O . ARG A 1 240 ? -21.644 7.268 18.309 1.00 89.12 240 ARG A O 1
ATOM 1853 N N . GLU A 1 241 ? -21.777 9.256 17.274 1.00 86.31 241 GLU A N 1
ATOM 1854 C CA . GLU A 1 241 ? -23.136 9.076 16.743 1.00 86.31 241 GLU A CA 1
ATOM 1855 C C . GLU A 1 241 ? -23.153 8.384 15.370 1.00 86.31 241 GLU A C 1
ATOM 1857 O O . GLU A 1 241 ? -24.217 8.045 14.852 1.00 86.31 241 GLU A O 1
ATOM 1862 N N . THR A 1 242 ? -21.982 8.147 14.774 1.00 85.19 242 THR A N 1
ATOM 1863 C CA . THR A 1 242 ? -21.861 7.538 13.453 1.00 85.19 242 THR A CA 1
ATOM 1864 C C . THR A 1 242 ? -22.136 6.038 13.518 1.00 85.19 242 THR A C 1
ATOM 1866 O O . THR A 1 242 ? -21.540 5.302 14.311 1.00 85.19 242 THR A O 1
ATOM 1869 N N . ALA A 1 243 ? -23.013 5.551 12.639 1.00 82.94 243 ALA A N 1
ATOM 1870 C CA . ALA A 1 243 ? -23.325 4.131 12.557 1.00 82.94 243 ALA A CA 1
ATOM 1871 C C . ALA A 1 243 ? -22.058 3.298 12.278 1.00 82.94 243 ALA A C 1
ATOM 1873 O O . ALA A 1 243 ? -21.289 3.577 11.358 1.00 82.94 243 ALA A O 1
ATOM 1874 N N . GLY A 1 244 ? -21.839 2.249 13.074 1.00 80.19 244 GLY A N 1
ATOM 1875 C CA . GLY A 1 244 ? -20.682 1.360 12.922 1.00 80.19 244 GLY A CA 1
ATOM 1876 C C . GLY A 1 244 ? -19.380 1.860 13.561 1.00 80.19 244 GLY A C 1
ATOM 1877 O O . GLY A 1 244 ? -18.347 1.214 13.380 1.00 80.19 244 GLY A O 1
ATOM 1878 N N . ILE A 1 245 ? -19.407 2.948 14.346 1.00 89.50 245 ILE A N 1
ATOM 1879 C CA . ILE A 1 245 ? -18.221 3.440 15.070 1.00 89.50 245 ILE A CA 1
ATOM 1880 C C . ILE A 1 245 ? -17.690 2.449 16.122 1.00 89.50 245 ILE A C 1
ATOM 1882 O O . ILE A 1 245 ? -16.512 2.498 16.473 1.00 89.50 245 ILE A O 1
ATOM 1886 N N . ASP A 1 246 ? -18.508 1.491 16.569 1.00 88.38 246 ASP A N 1
ATOM 1887 C CA . ASP A 1 246 ? -18.122 0.451 17.534 1.00 88.38 246 ASP A CA 1
ATOM 1888 C C . ASP A 1 246 ? -16.849 -0.306 17.125 1.00 88.38 246 ASP A C 1
ATOM 1890 O O . ASP A 1 246 ? -16.018 -0.646 17.973 1.00 88.38 246 ASP A O 1
ATOM 1894 N N . GLY A 1 247 ? -16.669 -0.554 15.821 1.00 88.44 247 GLY A N 1
ATOM 1895 C CA . GLY A 1 247 ? -15.468 -1.201 15.292 1.00 88.44 247 GLY A CA 1
ATOM 1896 C C . GLY A 1 247 ? -14.218 -0.344 15.499 1.00 88.44 247 GLY A C 1
ATOM 1897 O O . GLY A 1 247 ? -13.196 -0.834 15.986 1.00 88.44 247 GLY A O 1
ATOM 1898 N N . ALA A 1 248 ? -14.317 0.951 15.194 1.00 92.31 248 ALA A N 1
ATOM 1899 C CA . ALA A 1 248 ? -13.254 1.930 15.400 1.00 92.31 248 ALA A CA 1
ATOM 1900 C C . ALA A 1 248 ? -12.894 2.064 16.881 1.00 92.31 248 ALA A C 1
ATOM 1902 O O . ALA A 1 248 ? -11.723 1.946 17.242 1.00 92.31 248 ALA A O 1
ATOM 1903 N N . PHE A 1 249 ? -13.904 2.210 17.737 1.00 93.25 249 PHE A N 1
ATOM 1904 C CA . PHE A 1 249 ? -13.743 2.241 19.185 1.00 93.25 249 PHE A CA 1
ATOM 1905 C C . PHE A 1 249 ? -12.991 0.999 19.694 1.00 93.25 249 PHE A C 1
ATOM 1907 O O . PHE A 1 249 ? -11.929 1.125 20.306 1.00 93.25 249 PHE A O 1
ATOM 1914 N N . ALA A 1 250 ? -13.445 -0.208 19.338 1.00 90.00 250 ALA A N 1
ATOM 1915 C CA . ALA A 1 250 ? -12.779 -1.447 19.736 1.00 90.00 250 ALA A CA 1
ATOM 1916 C C . ALA A 1 250 ? -11.338 -1.558 19.196 1.00 90.00 250 ALA A C 1
ATOM 1918 O O . ALA A 1 250 ? -10.460 -2.108 19.872 1.00 90.00 250 ALA A O 1
ATOM 1919 N N . ALA A 1 251 ? -11.070 -1.046 17.989 1.00 90.81 251 ALA A N 1
ATOM 1920 C CA . ALA A 1 251 ? -9.732 -1.024 17.406 1.00 90.81 251 ALA A CA 1
ATOM 1921 C C . ALA A 1 251 ? -8.771 -0.121 18.198 1.00 90.81 251 ALA A C 1
ATOM 1923 O O . ALA A 1 251 ? -7.655 -0.565 18.495 1.00 90.81 251 ALA A O 1
ATOM 1924 N N . VAL A 1 252 ? -9.208 1.085 18.584 1.00 94.88 252 VAL A N 1
ATOM 1925 C CA . VAL A 1 252 ? -8.421 2.009 19.421 1.00 94.88 252 VAL A CA 1
ATOM 1926 C C . VAL A 1 252 ? -8.199 1.417 20.805 1.00 94.88 252 VAL A C 1
ATOM 1928 O O . VAL A 1 252 ? -7.051 1.318 21.229 1.00 94.88 252 VAL A O 1
ATOM 1931 N N . THR A 1 253 ? -9.249 0.933 21.479 1.00 93.62 253 THR A N 1
ATOM 1932 C CA . THR A 1 253 ? -9.134 0.356 22.829 1.00 93.62 253 THR A CA 1
ATOM 1933 C C . THR A 1 253 ? -8.134 -0.796 22.862 1.00 93.62 253 THR A C 1
ATOM 1935 O O . THR A 1 253 ? -7.258 -0.839 23.722 1.00 93.62 253 THR A O 1
ATOM 1938 N N . ARG A 1 254 ? -8.205 -1.714 21.888 1.00 89.56 254 ARG A N 1
ATOM 1939 C CA . ARG A 1 254 ? -7.271 -2.846 21.792 1.00 89.56 254 ARG A CA 1
ATOM 1940 C C . ARG A 1 254 ? -5.828 -2.381 21.593 1.00 89.56 254 ARG A C 1
ATOM 1942 O O . ARG A 1 254 ? -4.917 -2.981 22.158 1.00 89.56 254 ARG A O 1
ATOM 1949 N N . ARG A 1 255 ? -5.611 -1.365 20.751 1.00 90.56 255 ARG A N 1
ATOM 1950 C CA . ARG A 1 255 ? -4.272 -0.844 20.450 1.00 90.56 255 ARG A CA 1
ATOM 1951 C C . ARG A 1 255 ? -3.701 -0.109 21.657 1.00 90.56 255 ARG A C 1
ATOM 1953 O O . ARG A 1 255 ? -2.590 -0.419 22.074 1.00 90.56 255 ARG A O 1
ATOM 1960 N N . TRP A 1 256 ? -4.480 0.782 22.256 1.00 92.50 256 TRP A N 1
ATOM 1961 C CA . TRP A 1 256 ? -4.091 1.536 23.440 1.00 92.50 256 TRP A CA 1
ATOM 1962 C C . TRP A 1 256 ? -3.801 0.617 24.629 1.00 92.50 256 TRP A C 1
ATOM 1964 O O . TRP A 1 256 ? -2.774 0.767 25.280 1.00 92.50 256 TRP A O 1
ATOM 1974 N N . ALA A 1 257 ? -4.592 -0.440 24.829 1.00 92.06 257 ALA A N 1
ATOM 1975 C CA . ALA A 1 257 ? -4.356 -1.381 25.920 1.00 92.06 257 ALA A CA 1
ATOM 1976 C C . ALA A 1 257 ? -3.025 -2.147 25.826 1.00 92.06 257 ALA A C 1
ATOM 1978 O O . ALA A 1 257 ? -2.540 -2.678 26.824 1.00 92.06 257 ALA A O 1
ATOM 1979 N N . SER A 1 258 ? -2.402 -2.200 24.642 1.00 88.44 258 SER A N 1
ATOM 1980 C CA . SER A 1 258 ? -1.063 -2.784 24.495 1.00 88.44 258 SER A CA 1
ATOM 1981 C C . SER A 1 258 ? 0.031 -1.933 25.155 1.00 88.44 258 SER A C 1
ATOM 1983 O O . SER A 1 258 ? 1.036 -2.469 25.638 1.00 88.44 258 SER A O 1
ATOM 1985 N N . THR A 1 259 ? -0.169 -0.617 25.242 1.00 89.31 259 THR A N 1
ATOM 1986 C CA . THR A 1 259 ? 0.756 0.327 25.877 1.00 89.31 259 THR A CA 1
ATOM 1987 C C . THR A 1 259 ? 0.293 0.680 27.288 1.00 89.31 259 THR A C 1
ATOM 1989 O O . THR A 1 259 ? 1.055 0.440 28.226 1.00 89.31 259 THR A O 1
ATOM 1992 N N . ASP A 1 260 ? -0.959 1.111 27.440 1.00 90.62 260 ASP A N 1
ATOM 1993 C CA . ASP A 1 260 ? -1.590 1.552 28.689 1.00 90.62 260 ASP A CA 1
ATOM 1994 C C . ASP A 1 260 ? -3.011 0.953 28.836 1.00 90.62 260 ASP A C 1
ATOM 1996 O O . ASP A 1 260 ? -4.007 1.539 28.397 1.00 90.62 260 ASP A O 1
ATOM 2000 N N . PRO A 1 261 ? -3.123 -0.263 29.405 1.00 90.62 261 PRO A N 1
ATOM 2001 C CA . PRO A 1 261 ? -4.405 -0.943 29.582 1.00 90.62 261 PRO A CA 1
ATOM 2002 C C . PRO A 1 261 ? -5.347 -0.255 30.567 1.00 90.62 261 PRO A C 1
ATOM 2004 O O . PRO A 1 261 ? -6.559 -0.319 30.364 1.00 90.62 261 PRO A O 1
ATOM 2007 N N . GLU A 1 262 ? -4.826 0.406 31.601 1.00 89.50 262 GLU A N 1
ATOM 2008 C CA . GLU A 1 262 ? -5.655 1.072 32.605 1.00 89.50 262 GLU A CA 1
ATOM 2009 C C . GLU A 1 262 ? -6.379 2.273 31.993 1.00 89.50 262 GLU A C 1
ATOM 2011 O O . GLU A 1 262 ? -7.605 2.382 32.093 1.00 89.50 262 GLU A O 1
ATOM 2016 N N . ALA A 1 263 ? -5.646 3.135 31.283 1.00 91.62 263 ALA A N 1
ATOM 2017 C CA . ALA A 1 263 ? -6.243 4.292 30.632 1.00 91.62 263 ALA A CA 1
ATOM 2018 C C . ALA A 1 263 ? -7.217 3.881 29.513 1.00 91.62 263 ALA A C 1
ATOM 2020 O O . ALA A 1 263 ? -8.322 4.426 29.430 1.00 91.62 263 ALA A O 1
ATOM 2021 N N . ALA A 1 264 ? -6.877 2.853 28.725 1.00 92.69 264 ALA A N 1
ATOM 2022 C CA . ALA A 1 264 ? -7.765 2.304 27.700 1.00 92.69 264 ALA A CA 1
ATOM 2023 C C . ALA A 1 264 ? -9.086 1.768 28.280 1.00 92.69 264 ALA A C 1
ATOM 2025 O O . ALA A 1 264 ? -10.153 1.975 27.698 1.00 92.69 264 ALA A O 1
ATOM 2026 N N . LEU A 1 265 ? -9.029 1.098 29.434 1.00 90.69 265 LEU A N 1
ATOM 2027 C CA . LEU A 1 265 ? -10.208 0.591 30.132 1.00 90.69 265 LEU A CA 1
ATOM 2028 C C . LEU A 1 265 ? -11.055 1.706 30.744 1.00 90.69 265 LEU A C 1
ATOM 2030 O O . LEU A 1 265 ? -12.283 1.650 30.661 1.00 90.69 265 LEU A O 1
ATOM 2034 N N . ASN A 1 266 ? -10.423 2.722 31.333 1.00 90.88 266 ASN A N 1
ATOM 2035 C CA . ASN A 1 266 ? -11.128 3.882 31.877 1.00 90.88 266 ASN A CA 1
ATOM 2036 C C . ASN A 1 266 ? -11.860 4.652 30.772 1.00 90.88 266 ASN A C 1
ATOM 2038 O O . ASN A 1 266 ? -13.027 5.007 30.940 1.00 90.88 266 ASN A O 1
ATOM 2042 N N . TRP A 1 267 ? -11.226 4.825 29.611 1.00 92.81 267 TRP A N 1
ATOM 2043 C CA . TRP A 1 267 ? -11.883 5.392 28.437 1.00 92.81 267 TRP A CA 1
ATOM 2044 C C . TRP A 1 267 ? -13.042 4.522 27.943 1.00 92.81 267 TRP A C 1
ATOM 2046 O O . TRP A 1 267 ? -14.144 5.027 27.725 1.00 92.81 267 TRP A O 1
ATOM 2056 N N . ALA A 1 268 ? -12.844 3.203 27.847 1.00 92.06 268 ALA A N 1
ATOM 2057 C CA . ALA A 1 268 ? -13.900 2.292 27.421 1.00 92.06 268 ALA A CA 1
ATOM 2058 C C . ALA A 1 268 ? -15.106 2.285 28.380 1.00 92.06 268 ALA A C 1
ATOM 2060 O O . ALA A 1 268 ? -16.248 2.210 27.934 1.00 92.06 268 ALA A O 1
ATOM 2061 N N . LYS A 1 269 ? -14.887 2.425 29.693 1.00 88.62 269 LYS A N 1
ATOM 2062 C CA . LYS A 1 269 ? -15.958 2.538 30.701 1.00 88.62 269 LYS A CA 1
ATOM 2063 C C . LYS A 1 269 ? -16.812 3.802 30.543 1.00 88.62 269 LYS A C 1
ATOM 2065 O O . LYS A 1 269 ? -17.977 3.776 30.930 1.00 88.62 269 LYS A O 1
ATOM 2070 N N . ALA A 1 270 ? -16.261 4.879 29.978 1.00 88.81 270 ALA A N 1
ATOM 2071 C CA . ALA A 1 270 ? -16.979 6.136 29.751 1.00 88.81 270 ALA A CA 1
ATOM 2072 C C . ALA A 1 270 ? -17.969 6.074 28.570 1.00 88.81 270 ALA A C 1
ATOM 2074 O O . ALA A 1 270 ? -18.738 7.011 28.347 1.00 88.81 270 ALA A O 1
ATOM 2075 N N . TRP A 1 271 ? -17.952 4.990 27.791 1.00 89.12 271 TRP A N 1
ATOM 2076 C CA . TRP A 1 271 ? -18.926 4.746 26.732 1.00 89.12 271 TRP A CA 1
ATOM 2077 C C . TRP A 1 271 ? -20.208 4.119 27.289 1.00 89.12 271 TRP A C 1
ATOM 2079 O O . TRP A 1 271 ? -20.195 3.412 28.303 1.00 89.12 271 TRP A O 1
ATOM 2089 N N . ALA A 1 272 ? -21.335 4.381 26.619 1.00 86.06 272 ALA A N 1
ATOM 2090 C CA . ALA A 1 272 ? -22.624 3.825 27.014 1.00 86.06 272 ALA A CA 1
ATOM 2091 C C . ALA A 1 272 ? -22.569 2.282 27.042 1.00 86.06 272 ALA A C 1
ATOM 2093 O O . ALA A 1 272 ? -21.884 1.677 26.211 1.00 86.06 272 ALA A O 1
ATOM 2094 N N . PRO A 1 273 ? -23.267 1.623 27.987 1.00 85.25 273 PRO A N 1
ATOM 2095 C CA . PRO A 1 273 ? -23.356 0.170 28.003 1.00 85.25 273 PRO A CA 1
ATOM 2096 C C . PRO A 1 273 ? -23.857 -0.406 26.681 1.00 85.25 273 PRO A C 1
ATOM 2098 O O . PRO A 1 273 ? -24.842 0.072 26.125 1.00 85.25 273 PRO A O 1
ATOM 2101 N N . GLY A 1 274 ? -23.189 -1.453 26.198 1.00 83.88 274 GLY A N 1
ATOM 2102 C CA . GLY A 1 274 ? -23.525 -2.104 24.939 1.00 83.88 274 GLY A CA 1
ATOM 2103 C C . GLY A 1 274 ? -22.465 -3.112 24.507 1.00 83.88 274 GLY A C 1
ATOM 2104 O O . GLY A 1 274 ? -21.349 -3.133 25.030 1.00 83.88 274 GLY A O 1
ATOM 2105 N N . ALA A 1 275 ? -22.803 -3.931 23.509 1.00 81.69 275 ALA A N 1
ATOM 2106 C CA . ALA A 1 275 ? -21.940 -5.016 23.040 1.00 81.69 275 ALA A CA 1
ATOM 2107 C C . ALA A 1 275 ? -20.556 -4.530 22.562 1.00 81.69 275 ALA A C 1
ATOM 2109 O O . ALA A 1 275 ? -19.552 -5.197 22.816 1.00 81.69 275 ALA A O 1
ATOM 2110 N N . GLY A 1 276 ? -20.487 -3.362 21.908 1.00 78.88 276 GLY A N 1
ATOM 2111 C CA . GLY A 1 276 ? -19.227 -2.744 21.480 1.00 78.88 276 GLY A CA 1
ATOM 2112 C C . GLY A 1 276 ? -18.320 -2.387 22.661 1.00 78.88 276 GLY A C 1
ATOM 2113 O O . GLY A 1 276 ? -17.153 -2.787 22.692 1.00 78.88 276 GLY A O 1
ATOM 2114 N N . ARG A 1 277 ? -18.885 -1.725 23.681 1.00 86.50 277 ARG A N 1
ATOM 2115 C CA . ARG A 1 277 ? -18.207 -1.402 24.945 1.00 86.50 277 ARG A CA 1
ATOM 2116 C C . ARG A 1 277 ? -17.685 -2.645 25.645 1.00 86.50 277 ARG A C 1
ATOM 2118 O O . ARG A 1 277 ? -16.502 -2.723 25.968 1.00 86.50 277 ARG A O 1
ATOM 2125 N N . ASP A 1 278 ? -18.560 -3.619 25.860 1.00 87.69 278 ASP A N 1
ATOM 2126 C CA . ASP A 1 278 ? -18.234 -4.814 26.633 1.00 87.69 278 ASP A CA 1
ATOM 2127 C C . ASP A 1 278 ? -17.138 -5.631 25.934 1.00 87.69 278 ASP A C 1
ATOM 2129 O O . ASP A 1 278 ? -16.197 -6.097 26.580 1.00 87.69 278 ASP A O 1
ATOM 2133 N N . ARG A 1 279 ? -17.177 -5.706 24.596 1.00 83.56 279 ARG A N 1
ATOM 2134 C CA . ARG A 1 279 ? -16.109 -6.314 23.793 1.00 83.56 279 ARG A CA 1
ATOM 2135 C C . ARG A 1 279 ? -14.785 -5.564 23.931 1.00 83.56 279 ARG A C 1
ATOM 2137 O O . ARG A 1 279 ? -13.745 -6.203 24.069 1.00 83.56 279 ARG A O 1
ATOM 2144 N N . ALA A 1 280 ? -14.791 -4.235 23.879 1.00 86.62 280 ALA A N 1
ATOM 2145 C CA . ALA A 1 280 ? -13.571 -3.440 24.001 1.00 86.62 280 ALA A CA 1
ATOM 2146 C C . ALA A 1 280 ? -12.941 -3.570 25.397 1.00 86.62 280 ALA A C 1
ATOM 2148 O O . ALA A 1 280 ? -11.735 -3.800 25.501 1.00 86.62 280 ALA A O 1
ATOM 2149 N N . VAL A 1 281 ? -13.763 -3.518 26.451 1.00 90.19 281 VAL A N 1
ATOM 2150 C CA . VAL A 1 281 ? -13.346 -3.757 27.841 1.00 90.19 281 VAL A CA 1
ATOM 2151 C C . VAL A 1 281 ? -12.741 -5.150 27.985 1.00 90.19 281 VAL A C 1
ATOM 2153 O O . VAL A 1 281 ? -11.625 -5.282 28.482 1.00 90.19 281 VAL A O 1
ATOM 2156 N N . GLN A 1 282 ? -13.419 -6.187 27.486 1.00 88.19 282 GLN A N 1
ATOM 2157 C CA . GLN A 1 282 ? -12.910 -7.557 27.525 1.00 88.19 282 GLN A CA 1
ATOM 2158 C C . GLN A 1 282 ? -11.553 -7.677 26.815 1.00 88.19 282 GLN A C 1
ATOM 2160 O O . GLN A 1 282 ? -10.619 -8.270 27.354 1.00 88.19 282 GLN A O 1
ATOM 2165 N N . LEU A 1 283 ? -11.420 -7.104 25.613 1.00 83.56 283 LEU A N 1
ATOM 2166 C CA . LEU A 1 283 ? -10.178 -7.153 24.842 1.00 83.56 283 LEU A CA 1
ATOM 2167 C C . LEU A 1 283 ? -9.029 -6.432 25.556 1.00 83.56 283 LEU A C 1
ATOM 2169 O O . LEU A 1 283 ? -7.921 -6.968 25.589 1.00 83.56 283 LEU A O 1
ATOM 2173 N N . ALA A 1 284 ? -9.276 -5.255 26.132 1.00 89.31 284 ALA A N 1
ATOM 2174 C CA . ALA A 1 284 ? -8.265 -4.520 26.887 1.00 89.31 284 ALA A CA 1
ATOM 2175 C C . ALA A 1 284 ? -7.860 -5.249 28.171 1.00 89.31 284 ALA A C 1
ATOM 2177 O O . ALA A 1 284 ? -6.668 -5.379 28.445 1.00 89.31 284 ALA A O 1
ATOM 2178 N N . PHE A 1 285 ? -8.824 -5.802 28.909 1.00 90.69 285 PHE A N 1
ATOM 2179 C CA . PHE A 1 285 ? -8.555 -6.561 30.127 1.00 90.69 285 PHE A CA 1
ATOM 2180 C C . PHE A 1 285 ? -7.726 -7.822 29.849 1.00 90.69 285 PHE A C 1
ATOM 2182 O O . PHE A 1 285 ? -6.752 -8.084 30.550 1.00 90.69 285 PHE A O 1
ATOM 2189 N N . ILE A 1 286 ? -8.022 -8.554 28.766 1.00 88.81 286 ILE A N 1
ATOM 2190 C CA . ILE A 1 286 ? -7.202 -9.696 28.322 1.00 88.81 286 ILE A CA 1
ATOM 2191 C C . ILE A 1 286 ? -5.759 -9.260 28.022 1.00 88.81 286 ILE A C 1
ATOM 2193 O O . ILE A 1 286 ? -4.817 -9.982 28.350 1.00 88.81 286 ILE A O 1
ATOM 2197 N N . GLN A 1 287 ? -5.558 -8.098 27.391 1.00 87.25 287 GLN A N 1
ATOM 2198 C CA . GLN A 1 287 ? -4.207 -7.576 27.146 1.00 87.25 287 GLN A CA 1
ATOM 2199 C C . GLN A 1 287 ? -3.507 -7.177 28.445 1.00 87.25 287 GLN A C 1
ATOM 2201 O O . GLN A 1 287 ? -2.323 -7.474 28.615 1.00 87.25 287 GLN A O 1
ATOM 2206 N N . TRP A 1 288 ? -4.236 -6.578 29.388 1.00 90.56 288 TRP A N 1
ATOM 2207 C CA . TRP A 1 288 ? -3.693 -6.242 30.697 1.00 90.56 288 TRP A CA 1
ATOM 2208 C C . TRP A 1 288 ? -3.254 -7.484 31.458 1.00 90.56 288 TRP A C 1
ATOM 2210 O O . TRP A 1 288 ? -2.116 -7.533 31.906 1.00 90.56 288 TRP A O 1
ATOM 2220 N N . GLN A 1 289 ? -4.097 -8.517 31.526 1.00 92.06 289 GLN A N 1
ATOM 2221 C CA . GLN A 1 289 ? -3.755 -9.776 32.186 1.00 92.06 289 GLN A CA 1
ATOM 2222 C C . GLN A 1 289 ? -2.493 -10.412 31.598 1.00 92.06 289 GLN A C 1
ATOM 2224 O O . GLN A 1 289 ? -1.654 -10.914 32.339 1.00 92.06 289 GLN A O 1
ATOM 2229 N N . LYS A 1 290 ? -2.318 -10.355 30.271 1.00 88.56 290 LYS A N 1
ATOM 2230 C CA . LYS A 1 290 ? -1.105 -10.861 29.611 1.00 88.56 290 LYS A CA 1
ATOM 2231 C C . LYS A 1 290 ? 0.144 -10.051 29.955 1.00 88.56 290 LYS A C 1
ATOM 2233 O O . LYS A 1 290 ? 1.224 -10.626 30.053 1.00 88.56 290 LYS A O 1
ATOM 2238 N N . LYS A 1 291 ? 0.014 -8.730 30.092 1.00 87.81 291 LYS A N 1
ATOM 2239 C CA . LYS A 1 291 ? 1.140 -7.816 30.333 1.00 87.81 291 LYS A CA 1
ATOM 2240 C C . LYS A 1 291 ? 1.503 -7.707 31.817 1.00 87.81 291 LYS A C 1
ATOM 2242 O O . LYS A 1 291 ? 2.680 -7.627 32.149 1.00 87.81 291 LYS A O 1
ATOM 2247 N N . ASN A 1 292 ? 0.504 -7.670 32.696 1.00 87.75 292 ASN A N 1
ATOM 2248 C CA . ASN A 1 292 ? 0.645 -7.528 34.141 1.00 87.75 292 ASN A CA 1
ATOM 2249 C C . ASN A 1 292 ? -0.588 -8.100 34.887 1.00 87.75 292 ASN A C 1
ATOM 2251 O O . ASN A 1 292 ? -1.505 -7.347 35.229 1.00 87.75 292 ASN A O 1
ATOM 2255 N N . PRO A 1 293 ? -0.619 -9.418 35.161 1.00 89.62 293 PRO A N 1
ATOM 2256 C CA . PRO A 1 293 ? -1.779 -10.077 35.764 1.00 89.62 293 PRO A CA 1
ATOM 2257 C C . PRO A 1 293 ? -2.084 -9.575 37.180 1.00 89.62 293 PRO A C 1
ATOM 2259 O O . PRO A 1 293 ? -3.240 -9.325 37.496 1.00 89.62 293 PRO A O 1
ATOM 2262 N N . ALA A 1 294 ? -1.060 -9.329 38.004 1.00 89.19 294 ALA A N 1
ATOM 2263 C CA . ALA A 1 294 ? -1.242 -8.913 39.397 1.00 89.19 294 ALA A CA 1
ATOM 2264 C C . ALA A 1 294 ? -1.875 -7.518 39.548 1.00 89.19 294 ALA A C 1
ATOM 2266 O O . ALA A 1 294 ? -2.509 -7.232 40.563 1.00 89.19 294 ALA A O 1
ATOM 2267 N N . VAL A 1 295 ? -1.672 -6.628 38.569 1.00 87.06 295 VAL A N 1
ATOM 2268 C CA . VAL A 1 295 ? -2.350 -5.324 38.542 1.00 87.06 295 VAL A CA 1
ATOM 2269 C C . VAL A 1 295 ? -3.749 -5.468 37.946 1.00 87.06 295 VAL A C 1
ATOM 2271 O O . VAL A 1 295 ? -4.689 -4.922 38.513 1.00 87.06 295 VAL A O 1
ATOM 2274 N N . ALA A 1 296 ? -3.904 -6.252 36.875 1.00 86.62 296 ALA A N 1
ATOM 2275 C CA . ALA A 1 296 ? -5.207 -6.508 36.263 1.00 86.62 296 ALA A CA 1
ATOM 2276 C C . ALA A 1 296 ? -6.206 -7.158 37.239 1.00 86.62 296 ALA A C 1
ATOM 2278 O O . ALA A 1 296 ? -7.373 -6.801 37.231 1.00 86.62 296 ALA A O 1
ATOM 2279 N N . GLU A 1 297 ? -5.765 -8.073 38.108 1.00 86.88 297 GLU A N 1
ATOM 2280 C CA . GLU A 1 297 ? -6.619 -8.728 39.115 1.00 86.88 297 GLU A CA 1
ATOM 2281 C C . GLU A 1 297 ? -7.172 -7.777 40.188 1.00 86.88 297 GLU A C 1
ATOM 2283 O O . GLU A 1 297 ? -8.158 -8.104 40.844 1.00 86.88 297 GLU A O 1
ATOM 2288 N N . LYS A 1 298 ? -6.537 -6.617 40.396 1.00 85.62 298 LYS A N 1
ATOM 2289 C CA . LYS A 1 298 ? -6.979 -5.619 41.384 1.00 85.62 298 LYS A CA 1
ATOM 2290 C C . LYS A 1 298 ? -8.012 -4.638 40.832 1.00 85.62 298 LYS A C 1
ATOM 2292 O O . LYS A 1 298 ? -8.577 -3.878 41.618 1.00 85.62 298 LYS A O 1
ATOM 2297 N N . TRP A 1 299 ? -8.180 -4.605 39.514 1.00 83.25 299 TRP A N 1
ATOM 2298 C CA . TRP A 1 299 ? -9.090 -3.710 38.807 1.00 83.25 299 TRP A CA 1
ATOM 2299 C C . TRP A 1 299 ? -10.470 -4.346 38.641 1.00 83.25 299 TRP A C 1
ATOM 2301 O O . TRP A 1 299 ? -11.468 -3.595 38.756 1.00 83.25 299 TRP A O 1
#

Foldseek 3Di:
DDPVVVVVVVVVVVVVVVVVVVVVVVVVVDDPAQDLVNLLVQLVDPDLVSNLVSLLRHLVPDDPVSVPSNVVSCLVRVVPHDLVSLLSNLLSVLQHCLPVQLVVLCPDPPVSSLSSNLSSLLSNLLPPLPVSLVSLVVDPPPVSSLSSLLSNLLSNLVDPCLVVSLLVLLPDPDPVSSLVSLLSSLVSLCVVNLVSLLVVLVPDDLPGPPCSSLSSLLSSLLVCLVVPLVSSLVSLVVCVVPPNSLSSLLSSLLSVLLPPLVVSLVSLVPDDDDPSSVNSNVNSLVNCCVVPVVVSVVD

pLDDT: mean 87.59, std 15.26, range [38.22, 98.62]

Sequence (299 aa):
MTPRQIGLLCVGLVVIAFASGQYTARLFSSGAHISTEEFARALESRDWVERAHVISGYVKELGPENLPPALAAVEKRRRWLSQDELRLFMGAWARFDPRAAFARSLTWPDHTRNKGAAAVIYGWALQDPEAAHAAAQTVADSNLQALLLDRLVAAWAHGEDREGVTLYIAGLPDAPSRTRLTSILIREILADGHSAVMTWAQGIPEAGKTGFKAIALERAAGILAQDDHAVAVEFVERNRETAGIDGAFAAVTRRWASTDPEAALNWAKAWAPGAGRDRAVQLAFIQWQKKNPAVAEKW

Radius of gyration: 26.56 Å; chains: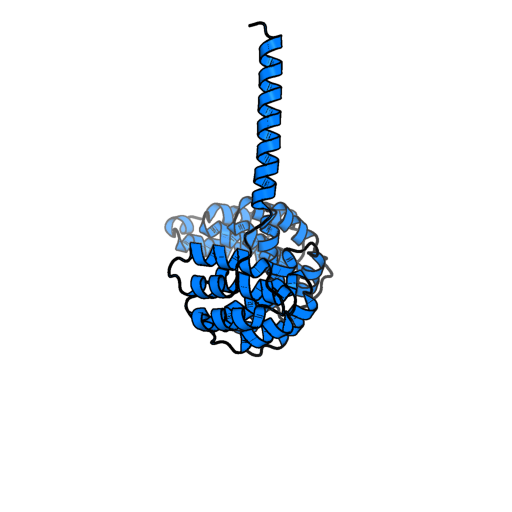 1; bounding box: 62×70×72 Å